Protein AF-A0A1A9WWD7-F1 (afdb_monomer_lite)

InterPro domains:
  IPR000608 Ubiquitin-conjugating (UBC), catalytic core domain [PF00179] (10-144)
  IPR000608 Ubiquitin-conjugating (UBC), catalytic core domain [PF00179] (198-310)
  IPR000608 Ubiquitin-conjugating (UBC), catalytic core domain [PS50127] (1-150)
  IPR000608 Ubiquitin-conjugating (UBC), catalytic core domain [PS50127] (160-318)
  IPR016135 Ubiquitin-conjugating enzyme/RWD-like [G3DSA:3.10.110.10] (6-160)
  IPR016135 Ubiquitin-conjugating enzyme/RWD-like [G3DSA:3.10.110.10] (174-328)
  IPR016135 Ubiquitin-conjugating enzyme/RWD-like [SSF54495] (8-151)
  IPR016135 Ubiquitin-conjugating enzyme/RWD-like [SSF54495] (178-319)
  IPR023313 Ubiquitin-conjugating enzyme, active site [PS00183] (75-91)
  IPR023313 Ubiquitin-conjugating enzyme, active site [PS00183] (243-259)

Organism: NCBI:txid37001

pLDDT: mean 83.53, std 17.53, range [27.16, 98.38]

Radius of gyration: 25.72 Å; chains: 1; bounding box: 66×59×97 Å

Foldseek 3Di:
DDDDPPQVVVLVVLLVVVVVDPWDKAAPDDSQWIWTWAAADPPALSHLFIWTKIWGADPPPPQQPIWIATPWAAQAFQAARVTRTGHRVLRVLAGDNPDRPVCVRVPRVNLCRRDPDLPPTNDVVLSVCVVPPVQVSSVVRNVSRQQTGHPCNVVPVVDDDDDDDDDDDDDDDPPVCVLVVLLVVVVVDPWDWAADPDSQKIWTWAAADPPALSHQFIWTKIWGHDPRPPQQFIWIATPWAAQAFQAARPTRTGNRVLRVSNGDSSGRPCCVRVPSVNVCRRDPDLPDGNDVVLSCCVVPPVVVSSVVRNVSRVCIGHPVNVVVVVVVVVVVVVVVVPPPDDDPDDDDDDD

Sequence (351 aa):
MTSPTTNKRRIDKDIMKLLKSKHEVIITGGLNEFQVKFFGPLETPYQKGVWKVNVYLPDDYPFKSPSIQFVNKIYHPNIGESSGTVCVDVINQAWTALYDLSNIFECFLPQLLTYPNPTDPLNREAARLFINEPEEYNRKVVQYVQRYAIEVTLNERENSDSESSMSDYSEQDADKHRKDSDIIKLIESKHEVIILGGLNEFQVKFFGPGETPYQKGVWKVRVYLPDNYPFKSPSIGFVNKIYHPNIDESSGTVCLDVINQAWTPLYNLSNIFECFLPQLLTYPNPTDPLNREAATLYMHAREAYDRKVVLYVQRYATEEALRAAQVERESSDSESSMSDYSVEDARDMEV

Secondary structure (DSSP, 8-state):
-PPPPHHHHHHHHHHHHHHTSSS-EEESSSTTEEEEEEEPPTTSTTTT-EEEEEEE--TTTTTSPPEEEESS----TTB-TTT-BBPHHHHHHH--TT--TTHIIIIIHHHHHHS---SS-SSHHHHHHHHH-HHHHHHHHHHHHHHHSSHHHHHGGGS--------------HHHHHHHHHHHHHHTSSS-EEEEEETTEEEEEEEPPTTSTTTT-EEEEEEE--TTTTTSPPEEEESS----TTB-TTT-BBPHHHHHHH--TT--TTHIIIIIHHHHHHS---SS-SSHHHHHHHHH-HHHHHHHHHHHHHHHSSHHHHHHHHHHHHHHHHHHTTSS-----------

Structure (mmCIF, N/CA/C/O backbone):
data_AF-A0A1A9WWD7-F1
#
_entry.id   AF-A0A1A9WWD7-F1
#
loop_
_atom_site.group_PDB
_atom_site.id
_atom_site.type_symbol
_atom_site.label_atom_id
_atom_site.label_alt_id
_atom_site.label_comp_id
_atom_site.label_asym_id
_atom_site.label_entity_id
_atom_site.label_seq_id
_atom_site.pdbx_PDB_ins_code
_atom_site.Cartn_x
_atom_site.Cartn_y
_atom_site.Cartn_z
_atom_site.occupancy
_atom_site.B_iso_or_equiv
_atom_site.auth_seq_id
_atom_site.auth_comp_id
_atom_site.auth_asym_id
_atom_site.auth_atom_id
_atom_site.pdbx_PDB_model_num
ATOM 1 N N . MET A 1 1 ? 36.821 10.441 15.778 1.00 33.16 1 MET A N 1
ATOM 2 C CA . MET A 1 1 ? 35.674 11.268 15.347 1.00 33.16 1 MET A CA 1
ATOM 3 C C . MET A 1 1 ? 34.772 10.382 14.506 1.00 33.16 1 MET A C 1
ATOM 5 O O . MET A 1 1 ? 35.112 10.069 13.374 1.00 33.16 1 MET A O 1
ATOM 9 N N . THR A 1 2 ? 33.726 9.836 15.117 1.00 33.88 2 THR A N 1
ATOM 10 C CA . THR A 1 2 ? 32.797 8.884 14.495 1.00 33.88 2 THR A CA 1
ATOM 11 C C . THR A 1 2 ? 31.851 9.632 13.558 1.00 33.88 2 THR A C 1
ATOM 13 O O . THR A 1 2 ? 31.206 10.598 13.957 1.00 33.88 2 THR A O 1
ATOM 16 N N . SER A 1 3 ? 31.803 9.215 12.291 1.00 36.69 3 SER A N 1
ATOM 17 C CA . SER A 1 3 ? 30.835 9.736 11.319 1.00 36.69 3 SER A CA 1
ATOM 18 C C . SER A 1 3 ? 29.409 9.483 11.826 1.00 36.69 3 SER A C 1
ATOM 20 O O . SER A 1 3 ? 29.175 8.412 12.390 1.00 36.69 3 SER A O 1
ATOM 22 N N . PRO A 1 4 ? 28.453 10.415 11.646 1.00 46.09 4 PRO A N 1
ATOM 23 C CA . PRO A 1 4 ? 27.067 10.169 12.024 1.00 46.09 4 PRO A CA 1
ATOM 24 C C . PRO A 1 4 ? 26.574 8.955 11.235 1.00 46.09 4 PRO A C 1
ATOM 26 O O . PRO A 1 4 ? 26.637 8.944 10.004 1.00 46.09 4 PRO A O 1
ATOM 29 N N . THR A 1 5 ? 26.174 7.913 11.962 1.00 58.75 5 THR A N 1
ATOM 30 C CA . THR A 1 5 ? 25.734 6.628 11.417 1.00 58.75 5 THR A CA 1
ATOM 31 C C . THR A 1 5 ? 24.656 6.862 10.360 1.00 58.75 5 THR A C 1
ATOM 33 O O . THR A 1 5 ? 23.778 7.710 10.515 1.00 58.75 5 THR A O 1
ATOM 36 N N . THR A 1 6 ? 24.734 6.135 9.248 1.00 60.88 6 THR A N 1
ATOM 37 C CA . THR A 1 6 ? 23.808 6.196 8.101 1.00 60.88 6 THR A CA 1
ATOM 38 C C . THR A 1 6 ? 22.327 6.204 8.501 1.00 60.88 6 THR A C 1
ATOM 40 O O . THR A 1 6 ? 21.525 6.867 7.845 1.00 60.88 6 THR A O 1
ATOM 43 N N . ASN A 1 7 ? 21.986 5.557 9.618 1.00 67.88 7 ASN A N 1
ATOM 44 C CA . ASN A 1 7 ? 20.646 5.509 10.208 1.00 67.88 7 ASN A CA 1
ATOM 45 C C . ASN A 1 7 ? 20.122 6.901 10.592 1.00 67.88 7 ASN A C 1
ATOM 47 O O . ASN A 1 7 ? 18.976 7.234 10.297 1.00 67.88 7 ASN A O 1
ATOM 51 N N . LYS A 1 8 ? 20.977 7.769 11.153 1.00 75.56 8 LYS A N 1
ATOM 52 C CA . LYS A 1 8 ? 20.585 9.129 11.549 1.00 75.56 8 LYS A CA 1
ATOM 53 C C . LYS A 1 8 ? 20.163 9.971 10.343 1.00 75.56 8 LYS A C 1
ATOM 55 O O . LYS A 1 8 ? 19.162 10.671 10.399 1.00 75.56 8 LYS A O 1
ATOM 60 N N . ARG A 1 9 ? 20.854 9.815 9.205 1.00 82.69 9 ARG A N 1
ATOM 61 C CA . ARG A 1 9 ? 20.481 10.491 7.947 1.00 82.69 9 ARG A CA 1
ATOM 62 C C . ARG A 1 9 ? 19.123 10.030 7.408 1.00 82.69 9 ARG A C 1
ATOM 64 O O . ARG A 1 9 ? 18.425 10.826 6.785 1.00 82.69 9 ARG A O 1
ATOM 71 N N . ARG A 1 10 ? 18.761 8.756 7.608 1.00 87.56 10 ARG A N 1
ATOM 72 C CA . ARG A 1 10 ? 17.460 8.212 7.186 1.00 87.56 10 ARG A CA 1
ATOM 73 C C . ARG A 1 10 ? 16.327 8.764 8.049 1.00 87.56 10 ARG A C 1
ATOM 75 O O . ARG A 1 10 ? 15.353 9.241 7.477 1.00 87.56 10 ARG A O 1
ATOM 82 N N . ILE A 1 11 ? 16.504 8.785 9.373 1.00 89.06 11 ILE A N 1
ATOM 83 C CA . ILE A 1 11 ? 15.563 9.415 10.316 1.00 89.06 11 ILE A CA 1
ATOM 84 C C . ILE A 1 11 ? 15.322 10.878 9.933 1.00 89.06 11 ILE A C 1
ATOM 86 O O . ILE A 1 11 ? 14.181 11.268 9.704 1.00 89.06 11 ILE A O 1
ATOM 90 N N . ASP A 1 12 ? 16.391 11.664 9.773 1.00 87.25 12 ASP A N 1
ATOM 91 C CA . ASP A 1 12 ? 16.278 13.087 9.441 1.00 87.25 12 ASP A CA 1
ATOM 92 C C . ASP A 1 12 ? 15.493 13.299 8.135 1.00 87.25 12 ASP A C 1
ATOM 94 O O . ASP A 1 12 ? 14.611 14.153 8.064 1.00 87.25 12 ASP A O 1
ATOM 98 N N . LYS A 1 13 ? 15.770 12.497 7.096 1.00 88.56 13 LYS A N 1
ATOM 99 C CA . LYS A 1 13 ? 15.071 12.589 5.805 1.00 88.56 13 LYS A CA 1
ATOM 100 C C . LYS A 1 13 ? 13.579 12.277 5.935 1.00 88.56 13 LYS A C 1
ATOM 102 O O . LYS A 1 13 ? 12.767 13.016 5.376 1.00 88.56 13 LYS A O 1
ATOM 107 N N . ASP A 1 14 ? 13.229 11.201 6.632 1.00 91.69 14 ASP A N 1
ATOM 108 C CA . ASP A 1 14 ? 11.840 10.745 6.743 1.00 91.69 14 ASP A CA 1
ATOM 109 C C . ASP A 1 14 ? 11.004 11.699 7.591 1.00 91.69 14 ASP A C 1
ATOM 111 O O . ASP A 1 14 ? 9.904 12.076 7.192 1.00 91.69 14 ASP A O 1
ATOM 115 N N . ILE A 1 15 ? 11.564 12.190 8.696 1.00 90.88 15 ILE A N 1
ATOM 116 C CA . ILE A 1 15 ? 10.902 13.177 9.551 1.00 90.88 15 ILE A CA 1
ATOM 117 C C . ILE A 1 15 ? 10.736 14.503 8.824 1.00 90.88 15 ILE A C 1
ATOM 119 O O . ILE A 1 15 ? 9.660 15.088 8.861 1.00 90.88 15 ILE A O 1
ATOM 123 N N . MET A 1 16 ? 11.752 14.971 8.098 1.00 89.50 16 MET A N 1
ATOM 124 C CA . MET A 1 16 ? 11.631 16.208 7.320 1.00 89.50 16 MET A CA 1
ATOM 125 C C . MET A 1 16 ? 10.614 16.081 6.184 1.00 89.50 16 MET A C 1
ATOM 127 O O . MET A 1 16 ? 9.968 17.070 5.837 1.00 89.50 16 MET A O 1
ATOM 131 N N . LYS A 1 17 ? 10.449 14.888 5.600 1.00 89.12 17 LYS A N 1
ATOM 132 C CA . LYS A 1 17 ? 9.377 14.620 4.634 1.00 89.12 17 LYS A CA 1
ATOM 133 C C . LYS A 1 17 ? 8.008 14.665 5.315 1.00 89.12 17 LYS A C 1
ATOM 135 O O . LYS A 1 17 ? 7.104 15.311 4.792 1.00 89.12 17 LYS A O 1
ATOM 140 N N . LEU A 1 18 ? 7.881 14.045 6.486 1.00 90.44 18 LEU A N 1
ATOM 141 C CA . LEU A 1 18 ? 6.644 14.030 7.260 1.00 90.44 18 LEU A CA 1
ATOM 142 C C . LEU A 1 18 ? 6.245 15.441 7.733 1.00 90.44 18 LEU A C 1
ATOM 144 O O . LEU A 1 18 ? 5.096 15.831 7.562 1.00 90.44 18 LEU A O 1
ATOM 148 N N . LEU A 1 19 ? 7.192 16.252 8.214 1.00 88.75 19 LEU A N 1
ATOM 149 C CA . LEU A 1 19 ? 6.970 17.655 8.605 1.00 88.75 19 LEU A CA 1
ATOM 150 C C . LEU A 1 19 ? 6.530 18.552 7.436 1.00 88.75 19 LEU A C 1
ATOM 152 O O . LEU A 1 19 ? 5.891 19.575 7.651 1.00 88.75 19 LEU A O 1
ATOM 156 N N . LYS A 1 20 ? 6.895 18.194 6.198 1.00 87.62 20 LYS A N 1
ATOM 157 C CA . LYS A 1 20 ? 6.473 18.897 4.973 1.00 87.62 20 LYS A CA 1
ATOM 158 C C . LYS A 1 20 ? 5.151 18.379 4.402 1.00 87.62 20 LYS A C 1
ATOM 160 O O . LYS A 1 20 ? 4.681 18.912 3.399 1.00 87.62 20 LYS A O 1
ATOM 165 N N . SER A 1 21 ? 4.599 17.315 4.975 1.00 88.38 21 SER A N 1
ATOM 166 C CA . SER A 1 21 ? 3.337 16.725 4.536 1.00 88.38 21 SER A CA 1
ATOM 167 C C . SER A 1 21 ? 2.134 17.486 5.111 1.00 88.38 21 SER A C 1
ATOM 169 O O . SER A 1 21 ? 2.279 18.494 5.796 1.00 88.38 21 SER A O 1
ATOM 171 N N . LYS A 1 22 ? 0.926 16.984 4.838 1.00 86.75 22 LYS A N 1
ATOM 172 C CA . LYS A 1 22 ? -0.331 17.505 5.399 1.00 86.75 22 LYS A CA 1
ATOM 173 C C . LYS A 1 22 ? -0.556 17.146 6.876 1.00 86.75 22 LYS A C 1
ATOM 175 O O . LYS A 1 22 ? -1.530 17.612 7.457 1.00 86.75 22 LYS A O 1
ATOM 180 N N . HIS A 1 23 ? 0.272 16.274 7.453 1.00 90.19 23 HIS A N 1
ATOM 181 C CA . HIS A 1 23 ? 0.071 15.754 8.807 1.00 90.19 23 HIS A CA 1
ATOM 182 C C . HIS A 1 23 ? 0.523 16.766 9.865 1.00 90.19 23 HIS A C 1
ATOM 184 O O . HIS A 1 23 ? 1.605 17.342 9.764 1.00 90.19 23 HIS A O 1
ATOM 190 N N . GLU A 1 24 ? -0.283 16.955 10.911 1.00 90.69 24 GLU A N 1
ATOM 191 C CA . GLU A 1 24 ? 0.073 17.806 12.051 1.00 90.69 24 GLU A CA 1
ATOM 192 C C . GLU A 1 24 ? 1.029 17.044 12.981 1.00 90.69 24 GLU A C 1
ATOM 194 O O . GLU A 1 24 ? 0.602 16.157 13.726 1.00 90.69 24 GLU A O 1
ATOM 199 N N . VAL A 1 25 ? 2.323 17.376 12.924 1.00 93.25 25 VAL A N 1
ATOM 200 C CA . VAL A 1 25 ? 3.386 16.686 13.672 1.00 93.25 25 VAL A CA 1
ATOM 201 C C . VAL A 1 25 ? 3.980 17.575 14.761 1.00 93.25 25 VAL A C 1
ATOM 203 O O . VAL A 1 25 ? 4.401 18.701 14.504 1.00 93.25 25 VAL A O 1
ATOM 206 N N . ILE A 1 26 ? 4.074 17.034 15.974 1.00 92.38 26 ILE A N 1
ATOM 207 C CA . ILE A 1 26 ? 4.670 17.670 17.150 1.00 92.38 26 ILE A CA 1
ATOM 208 C C . ILE A 1 26 ? 5.863 16.825 17.593 1.00 92.38 26 ILE A C 1
ATOM 210 O O . ILE A 1 26 ? 5.701 15.680 18.003 1.00 92.38 26 ILE A O 1
ATOM 214 N N . ILE A 1 27 ? 7.070 17.384 17.537 1.00 91.50 27 ILE A N 1
ATOM 215 C CA . ILE A 1 27 ? 8.262 16.725 18.086 1.00 91.50 27 ILE A CA 1
ATOM 216 C C . ILE A 1 27 ? 8.208 16.832 19.616 1.00 91.50 27 ILE A C 1
ATOM 218 O O . ILE A 1 27 ? 8.143 17.941 20.145 1.00 91.50 27 ILE A O 1
ATOM 222 N N . THR A 1 28 ? 8.204 15.702 20.327 1.00 84.88 28 THR A N 1
ATOM 223 C CA . THR A 1 28 ? 8.017 15.667 21.794 1.00 84.88 28 THR A CA 1
ATOM 224 C C . THR A 1 28 ? 9.328 15.546 22.565 1.00 84.88 28 THR A C 1
ATOM 226 O O . THR A 1 28 ? 9.407 15.996 23.706 1.00 84.88 28 THR A O 1
ATOM 229 N N . GLY A 1 29 ? 10.367 14.996 21.937 1.00 79.06 29 GLY A N 1
ATOM 230 C CA . GLY A 1 29 ? 11.713 14.914 22.502 1.00 79.06 29 GLY A CA 1
ATOM 231 C C . GLY A 1 29 ? 12.772 15.192 21.441 1.00 79.06 29 GLY A C 1
ATOM 232 O O . GLY A 1 29 ? 13.280 16.307 21.327 1.00 79.06 29 GLY A O 1
ATOM 233 N N . GLY A 1 30 ? 13.094 14.169 20.647 1.00 83.06 30 GLY A N 1
ATOM 234 C CA . GLY A 1 30 ? 14.029 14.243 19.520 1.00 83.06 30 GLY A CA 1
ATOM 235 C C . GLY A 1 30 ? 13.371 13.873 18.192 1.00 83.06 30 GLY A C 1
ATOM 236 O O . GLY A 1 30 ? 12.206 13.507 18.148 1.00 83.06 30 GLY A O 1
ATOM 237 N N . LEU A 1 31 ? 14.124 13.904 17.088 1.00 86.44 31 LEU A N 1
ATOM 238 C CA . LEU A 1 31 ? 13.598 13.503 15.769 1.00 86.44 31 LEU A CA 1
ATOM 239 C C . LEU A 1 31 ? 13.129 12.036 15.723 1.00 86.44 31 LEU A C 1
ATOM 241 O O . LEU A 1 31 ? 12.391 11.654 14.826 1.00 86.44 31 LEU A O 1
ATOM 245 N N . ASN A 1 32 ? 13.536 11.213 16.687 1.00 90.50 32 ASN A N 1
ATOM 246 C CA . ASN A 1 32 ? 13.084 9.837 16.841 1.00 90.50 32 ASN A CA 1
ATOM 247 C C . ASN A 1 32 ? 11.821 9.685 17.705 1.00 90.50 32 ASN A C 1
ATOM 249 O O . ASN A 1 32 ? 11.346 8.566 17.841 1.00 90.50 32 ASN A O 1
ATOM 253 N N . GLU A 1 33 ? 11.280 10.756 18.288 1.00 93.94 33 GLU A N 1
ATOM 254 C CA . GLU A 1 33 ? 10.072 10.707 19.113 1.00 93.94 33 GLU A CA 1
ATOM 255 C C . GLU A 1 33 ? 9.161 11.895 18.803 1.00 93.94 33 GLU A C 1
ATOM 257 O O . GLU A 1 33 ? 9.484 13.062 19.056 1.00 93.94 33 GLU A O 1
ATOM 262 N N . PHE A 1 34 ? 8.008 11.590 18.224 1.00 95.12 34 PHE A N 1
ATOM 263 C CA . PHE A 1 34 ? 7.072 12.601 17.764 1.00 95.12 34 PHE A CA 1
ATOM 264 C C . PHE A 1 34 ? 5.634 12.116 17.891 1.00 95.12 34 PHE A C 1
ATOM 266 O O . PHE A 1 34 ? 5.347 10.923 17.962 1.00 95.12 34 PHE A O 1
ATOM 273 N N . GLN A 1 35 ? 4.719 13.073 17.912 1.00 96.19 35 GLN A N 1
ATOM 274 C CA . GLN A 1 35 ? 3.288 12.857 17.976 1.00 96.19 35 GLN A CA 1
ATOM 275 C C . GLN A 1 35 ? 2.635 13.388 16.706 1.00 96.19 35 GLN A C 1
ATOM 277 O O . GLN A 1 35 ? 2.996 14.459 16.225 1.00 96.19 35 GLN A O 1
ATOM 282 N N . VAL A 1 36 ? 1.658 12.659 16.178 1.00 96.12 36 VAL A N 1
ATOM 283 C CA . VAL A 1 36 ? 0.894 13.055 14.993 1.00 96.12 36 VAL A CA 1
ATOM 284 C C . VAL A 1 36 ? -0.592 13.060 15.317 1.00 96.12 36 VAL A C 1
ATOM 286 O O . VAL A 1 36 ? -1.094 12.125 15.949 1.00 96.12 36 VAL A O 1
ATOM 289 N N . LYS A 1 37 ? -1.302 14.111 14.895 1.00 95.00 37 LYS A N 1
ATOM 290 C CA . LYS A 1 37 ? -2.769 14.135 14.935 1.00 95.00 37 LYS A CA 1
ATOM 291 C C . LYS A 1 37 ? -3.303 13.242 13.816 1.00 95.00 37 LYS A C 1
ATOM 293 O O . LYS A 1 37 ? -3.032 13.476 12.642 1.00 95.00 37 LYS A O 1
ATOM 298 N N . PHE A 1 38 ? -4.054 12.217 14.188 1.00 96.19 38 PHE A N 1
ATOM 299 C CA . PHE A 1 38 ? -4.595 11.217 13.281 1.00 96.19 38 PHE A CA 1
ATOM 300 C C . PHE A 1 38 ? -6.122 11.251 13.305 1.00 96.19 38 PHE A C 1
ATOM 302 O O . PHE A 1 38 ? -6.732 11.191 14.372 1.00 96.19 38 PHE A O 1
ATOM 309 N N . PHE A 1 39 ? -6.733 11.332 12.127 1.00 94.44 39 PHE A N 1
ATOM 310 C CA . PHE A 1 39 ? -8.182 11.309 11.964 1.00 94.44 39 PHE A CA 1
ATOM 311 C C . PHE A 1 39 ? -8.635 9.896 11.613 1.00 94.44 39 PHE A C 1
ATOM 313 O O . PHE A 1 39 ? -8.039 9.244 10.755 1.00 94.44 39 PHE A O 1
ATOM 320 N N . GLY A 1 40 ? -9.700 9.434 12.264 1.00 92.56 40 GLY A N 1
ATOM 321 C CA . GLY A 1 40 ? -10.291 8.137 11.974 1.00 92.56 40 GLY A CA 1
ATOM 322 C C . GLY A 1 40 ? -10.763 8.045 10.521 1.00 92.56 40 GLY A C 1
ATOM 323 O O . GLY A 1 40 ? -11.307 9.025 9.999 1.00 92.56 40 GLY A O 1
ATOM 324 N N . PRO A 1 41 ? -10.570 6.888 9.864 1.00 87.38 41 PRO A N 1
ATOM 325 C CA . PRO A 1 41 ? -10.980 6.700 8.479 1.00 87.38 41 PRO A CA 1
ATOM 326 C C . PRO A 1 41 ? -12.491 6.896 8.304 1.00 87.38 41 PRO A C 1
ATOM 328 O O . PRO A 1 41 ? -13.290 6.523 9.169 1.00 87.38 41 PRO A O 1
ATOM 331 N N . LEU A 1 42 ? -12.874 7.495 7.173 1.00 82.19 42 LEU A N 1
ATOM 332 C CA . LEU A 1 42 ? -14.275 7.616 6.764 1.00 82.19 42 LEU A CA 1
ATOM 333 C C . LEU A 1 42 ? -14.893 6.228 6.564 1.00 82.19 42 LEU A C 1
ATOM 335 O O . LEU A 1 42 ? -14.172 5.283 6.258 1.00 82.19 42 LEU A O 1
ATOM 339 N N . GLU A 1 43 ? -16.216 6.126 6.716 1.00 84.00 43 GLU A N 1
ATOM 340 C CA . GLU A 1 43 ? -16.967 4.871 6.532 1.00 84.00 43 GLU A CA 1
ATOM 341 C C . GLU A 1 43 ? -16.551 3.757 7.502 1.00 84.00 43 GLU A C 1
ATOM 343 O O . GLU A 1 43 ? -16.684 2.571 7.217 1.00 84.00 43 GLU A O 1
ATOM 348 N N . THR A 1 44 ? -16.046 4.138 8.675 1.00 90.00 44 THR A N 1
ATOM 349 C CA . THR A 1 44 ? -15.747 3.205 9.763 1.00 90.00 44 THR A CA 1
ATOM 350 C C . THR A 1 44 ? -16.370 3.701 11.066 1.00 90.00 44 THR A C 1
ATOM 352 O O . THR A 1 44 ? -16.618 4.903 11.209 1.00 90.00 44 THR A O 1
ATOM 355 N N . PRO A 1 45 ? -16.538 2.835 12.079 1.00 92.25 45 PRO A N 1
ATOM 356 C CA . PRO A 1 45 ? -16.940 3.267 13.420 1.00 92.25 45 PRO A CA 1
ATOM 357 C C . PRO A 1 45 ? -15.962 4.270 14.063 1.00 92.25 45 PRO A C 1
ATOM 359 O O . PRO A 1 45 ? -16.310 4.955 15.020 1.00 92.25 45 PRO A O 1
ATOM 362 N N . TYR A 1 46 ? -14.734 4.379 13.543 1.00 96.12 46 TYR A N 1
ATOM 363 C CA . TYR A 1 46 ? -13.725 5.339 13.996 1.00 96.12 46 TYR A CA 1
ATOM 364 C C . TYR A 1 46 ? -13.899 6.737 13.393 1.00 96.12 46 TYR A C 1
ATOM 366 O O . TYR A 1 46 ? -13.221 7.673 13.826 1.00 96.12 46 TYR A O 1
ATOM 374 N N . GLN A 1 47 ? -14.772 6.893 12.393 1.00 91.06 47 GLN A N 1
ATOM 375 C CA . GLN A 1 47 ? -15.005 8.160 11.708 1.00 91.06 47 GLN A CA 1
ATOM 376 C C . GLN A 1 47 ? -15.325 9.281 12.708 1.00 91.06 47 GLN A C 1
ATOM 378 O O . GLN A 1 47 ? -15.998 9.073 13.716 1.00 91.06 47 GLN A O 1
ATOM 383 N N . LYS A 1 48 ? -14.855 10.500 12.406 1.00 89.81 48 LYS A N 1
ATOM 384 C CA . LYS A 1 48 ? -14.915 11.699 13.272 1.00 89.81 48 LYS A CA 1
ATOM 385 C C . LYS A 1 48 ? -14.027 11.633 14.518 1.00 89.81 48 LYS A C 1
ATOM 387 O O . LYS A 1 48 ? -13.861 12.657 15.176 1.00 89.81 48 LYS A O 1
ATOM 392 N N . GLY A 1 49 ? -13.445 10.477 14.830 1.00 95.12 49 GLY A N 1
ATOM 393 C CA . GLY A 1 49 ? -12.438 10.361 15.870 1.00 95.12 49 GLY A CA 1
ATOM 394 C C . GLY A 1 49 ? -11.137 11.058 15.483 1.00 95.12 49 GLY A C 1
ATOM 395 O O . GLY A 1 49 ? -10.730 11.083 14.321 1.00 95.12 49 GLY A O 1
ATOM 396 N N . VAL A 1 50 ? -10.486 11.622 16.486 1.00 96.19 50 VAL A N 1
ATOM 397 C CA . VAL A 1 50 ? -9.223 12.339 16.433 1.00 96.19 50 VAL A CA 1
ATOM 398 C C . VAL A 1 50 ? -8.346 11.765 17.535 1.00 96.19 50 VAL A C 1
ATOM 400 O O . VAL A 1 50 ? -8.697 11.774 18.719 1.00 96.19 50 VAL A O 1
ATOM 403 N N . TRP A 1 51 ? -7.184 11.260 17.147 1.00 97.31 51 TRP A N 1
ATOM 404 C CA . TRP A 1 51 ? -6.213 10.699 18.069 1.00 97.31 51 TRP A CA 1
ATOM 405 C C . TRP A 1 51 ? -4.885 11.421 17.999 1.00 97.31 51 TRP A C 1
ATOM 407 O O . TRP A 1 51 ? -4.428 11.845 16.941 1.00 97.31 51 TRP A O 1
ATOM 417 N N . LYS A 1 52 ? -4.242 11.515 19.156 1.00 96.50 52 LYS A N 1
ATOM 418 C CA . LYS A 1 52 ? -2.823 11.833 19.267 1.00 96.50 52 LYS A CA 1
ATOM 419 C C . LYS A 1 52 ? -2.068 10.512 19.208 1.00 96.50 52 LYS A C 1
ATOM 421 O O . LYS A 1 52 ? -2.267 9.661 20.072 1.00 96.50 52 LYS A O 1
ATOM 426 N N . VAL A 1 53 ? -1.240 10.325 18.188 1.00 97.62 53 VAL A N 1
ATOM 427 C CA . VAL A 1 53 ? -0.484 9.086 17.978 1.00 97.62 53 VAL A CA 1
ATOM 428 C C . VAL A 1 53 ? 0.991 9.367 18.200 1.00 97.62 53 VAL A C 1
ATOM 430 O O . VAL A 1 53 ? 1.601 10.105 17.432 1.00 97.62 53 VAL A O 1
ATOM 433 N N . ASN A 1 54 ? 1.559 8.782 19.248 1.00 97.31 54 ASN A N 1
ATOM 434 C CA . ASN A 1 54 ? 2.992 8.798 19.496 1.00 97.31 54 ASN A CA 1
ATOM 435 C C . ASN A 1 54 ? 3.681 7.768 18.601 1.00 97.31 54 ASN A C 1
ATOM 437 O O . ASN A 1 54 ? 3.236 6.621 18.497 1.00 97.31 54 ASN A O 1
ATOM 441 N N . VAL A 1 55 ? 4.793 8.176 18.002 1.00 96.88 55 VAL A N 1
ATOM 442 C CA . VAL A 1 55 ? 5.672 7.324 17.211 1.00 96.88 55 VAL A CA 1
ATOM 443 C C . VAL A 1 55 ? 7.091 7.440 17.745 1.00 96.88 55 VAL A C 1
ATOM 445 O O . VAL A 1 55 ? 7.617 8.540 17.918 1.00 96.88 55 VAL A O 1
ATOM 448 N N . TYR A 1 56 ? 7.704 6.284 17.984 1.00 96.00 56 TYR A N 1
ATOM 449 C CA . TYR A 1 56 ? 9.093 6.166 18.406 1.00 96.00 56 TYR A CA 1
ATOM 450 C C . TYR A 1 56 ? 9.897 5.380 17.369 1.00 96.00 56 TYR A C 1
ATOM 452 O O . TYR A 1 56 ? 9.548 4.245 17.033 1.00 96.00 56 TYR A O 1
ATOM 460 N N . LEU A 1 57 ? 10.979 5.977 16.869 1.00 94.94 57 LEU A N 1
ATOM 461 C CA . LEU A 1 57 ? 11.923 5.343 15.954 1.00 94.94 57 LEU A CA 1
ATOM 462 C C . LEU A 1 57 ? 13.073 4.717 16.765 1.00 94.94 57 LEU A C 1
ATOM 464 O O . LEU A 1 57 ? 13.762 5.445 17.486 1.00 94.94 57 LEU A O 1
ATOM 468 N N . PRO A 1 58 ? 13.312 3.398 16.656 1.00 93.44 58 PRO A N 1
ATOM 469 C CA . PRO A 1 58 ? 14.412 2.746 17.362 1.00 93.44 58 PRO A CA 1
ATOM 470 C C . PRO A 1 58 ? 15.780 3.123 16.770 1.00 93.44 58 PRO A C 1
ATOM 472 O O . PRO A 1 58 ? 15.876 3.559 15.623 1.00 93.44 58 PRO A O 1
ATOM 475 N N . ASP A 1 59 ? 16.861 2.865 17.511 1.00 89.38 59 ASP A N 1
ATOM 476 C CA . ASP A 1 59 ? 18.244 3.129 17.065 1.00 89.38 59 ASP A CA 1
ATOM 477 C C . ASP A 1 59 ? 18.611 2.401 15.751 1.00 89.38 59 ASP A C 1
ATOM 479 O O . ASP A 1 59 ? 19.395 2.894 14.929 1.00 89.38 59 ASP A O 1
ATOM 483 N N . ASP A 1 60 ? 17.987 1.243 15.524 1.00 88.88 60 ASP A N 1
ATOM 484 C CA . ASP A 1 60 ? 18.196 0.386 14.353 1.00 88.88 60 ASP A CA 1
ATOM 485 C C . ASP A 1 60 ? 17.276 0.759 13.169 1.00 88.88 60 ASP A C 1
ATOM 487 O O . ASP A 1 60 ? 17.190 0.022 12.182 1.00 88.88 60 ASP A O 1
ATOM 491 N N . TYR A 1 61 ? 16.551 1.879 13.249 1.00 90.69 61 TYR A N 1
ATOM 492 C CA . TYR A 1 61 ? 15.686 2.360 12.172 1.00 90.69 61 TYR A CA 1
ATOM 493 C C . TYR A 1 61 ? 16.486 2.614 10.876 1.00 90.69 61 TYR A C 1
ATOM 495 O O . TYR A 1 61 ? 17.570 3.210 10.927 1.00 90.69 61 TYR A O 1
ATOM 503 N N . PRO A 1 62 ? 15.969 2.216 9.694 1.00 91.50 62 PRO A N 1
ATOM 504 C CA . PRO A 1 62 ? 14.625 1.680 9.424 1.00 91.50 62 PRO A CA 1
ATOM 505 C C . PRO A 1 62 ? 14.540 0.142 9.404 1.00 91.50 62 PRO A C 1
ATOM 507 O O . PRO A 1 62 ? 13.514 -0.407 9.009 1.00 91.50 62 PRO A O 1
ATOM 510 N N . PHE A 1 63 ? 15.604 -0.572 9.785 1.00 86.81 63 PHE A N 1
ATOM 511 C CA . PHE A 1 63 ? 15.622 -2.041 9.761 1.00 86.81 63 PHE A CA 1
ATOM 512 C C . PHE A 1 63 ? 14.728 -2.653 10.842 1.00 86.81 63 PHE A C 1
ATOM 514 O O . PHE A 1 63 ? 14.184 -3.736 10.641 1.00 86.81 63 PHE A O 1
ATOM 521 N N . LYS A 1 64 ? 14.544 -1.944 11.962 1.00 88.00 64 LYS A N 1
ATOM 522 C CA . LYS A 1 64 ? 13.449 -2.190 12.904 1.00 88.00 64 LYS A CA 1
ATOM 523 C C . LYS A 1 64 ? 12.314 -1.202 12.672 1.00 88.00 64 LYS A C 1
ATOM 525 O O . LYS A 1 64 ? 12.561 -0.023 12.404 1.00 88.00 64 LYS A O 1
ATOM 530 N N . SER A 1 65 ? 11.089 -1.699 12.805 1.00 92.00 65 SER A N 1
ATOM 531 C CA . SER A 1 65 ? 9.886 -0.889 12.688 1.00 92.00 65 SER A CA 1
ATOM 532 C C . SER A 1 65 ? 9.794 0.156 13.801 1.00 92.00 65 SER A C 1
ATOM 534 O O . SER A 1 65 ? 10.343 -0.039 14.891 1.00 92.00 65 SER A O 1
ATOM 536 N N . PRO A 1 66 ? 9.078 1.261 13.564 1.00 96.44 66 PRO A N 1
ATOM 537 C CA . PRO A 1 66 ? 8.709 2.172 14.630 1.00 96.44 66 PRO A CA 1
ATOM 538 C C . PRO A 1 66 ? 7.727 1.518 15.605 1.00 96.44 66 PRO A C 1
ATOM 540 O O . PRO A 1 66 ? 6.954 0.629 15.239 1.00 96.44 66 PRO A O 1
ATOM 543 N N . SER A 1 67 ? 7.722 2.014 16.838 1.00 96.88 67 SER A N 1
ATOM 544 C CA . SER A 1 67 ? 6.671 1.731 17.816 1.00 96.88 67 SER A CA 1
ATOM 545 C C . SER A 1 67 ? 5.585 2.793 17.701 1.00 96.88 67 SER A C 1
ATOM 547 O O . SER A 1 67 ? 5.895 3.984 17.649 1.00 96.88 67 SER A O 1
ATOM 549 N N . ILE A 1 68 ? 4.319 2.373 17.683 1.00 98.25 68 ILE A N 1
ATOM 550 C CA . ILE A 1 68 ? 3.164 3.261 17.508 1.00 98.25 68 ILE A CA 1
ATOM 551 C C . ILE A 1 68 ? 2.234 3.122 18.715 1.00 98.25 68 ILE A C 1
ATOM 553 O O . ILE A 1 68 ? 1.905 2.008 19.132 1.00 98.25 68 ILE A O 1
ATOM 557 N N . GLN A 1 69 ? 1.800 4.252 19.272 1.00 97.88 69 GLN A N 1
ATOM 558 C CA . GLN A 1 69 ? 0.949 4.295 20.456 1.00 97.88 69 GLN A CA 1
ATOM 559 C C . GLN A 1 69 ? -0.119 5.388 20.349 1.00 97.88 69 GLN A C 1
ATOM 561 O O . GLN A 1 69 ? 0.188 6.565 20.186 1.00 97.88 69 GLN A O 1
ATOM 566 N N . PHE A 1 70 ? -1.380 5.012 20.519 1.00 97.94 70 PHE A N 1
ATOM 567 C CA . PHE A 1 70 ? -2.494 5.939 20.683 1.00 97.94 70 PHE A CA 1
ATOM 568 C C . PHE A 1 70 ? -2.485 6.523 22.102 1.00 97.94 70 PHE A C 1
ATOM 570 O O . PHE A 1 70 ? -2.542 5.791 23.086 1.00 97.94 70 PHE A O 1
ATOM 577 N N . VAL A 1 71 ? -2.394 7.848 22.218 1.00 95.62 71 VAL A N 1
ATOM 578 C CA . VAL A 1 71 ? -2.311 8.550 23.510 1.00 95.62 71 VAL A CA 1
ATOM 579 C C . VAL A 1 71 ? -3.674 8.616 24.189 1.00 95.62 71 VAL A C 1
ATOM 581 O O . VAL A 1 71 ? -3.806 8.346 25.383 1.00 95.62 71 VAL A O 1
ATOM 584 N N . ASN A 1 72 ? -4.704 9.004 23.441 1.00 94.44 72 ASN A N 1
ATOM 585 C CA . ASN A 1 72 ? -6.085 8.896 23.885 1.00 94.44 72 ASN A CA 1
ATOM 586 C C . ASN A 1 72 ? -6.651 7.520 23.518 1.00 94.44 72 ASN A C 1
ATOM 588 O O . ASN A 1 72 ? -6.198 6.873 22.575 1.00 94.44 72 ASN A O 1
ATOM 592 N N . LYS A 1 73 ? -7.626 7.057 24.307 1.00 95.94 73 LYS A N 1
ATOM 593 C CA . LYS A 1 73 ? -8.117 5.679 24.224 1.00 95.94 73 LYS A CA 1
ATOM 594 C C . LYS A 1 73 ? -8.724 5.378 22.855 1.00 95.94 73 LYS A C 1
ATOM 596 O O . LYS A 1 73 ? -9.427 6.199 22.267 1.00 95.94 73 LYS A O 1
ATOM 601 N N . ILE A 1 74 ? -8.496 4.152 22.405 1.00 97.50 74 ILE A N 1
ATOM 602 C CA . ILE A 1 74 ? -9.094 3.562 21.213 1.00 97.50 74 ILE A CA 1
ATOM 603 C C . ILE A 1 74 ? -9.500 2.124 21.544 1.00 97.50 74 ILE A C 1
ATOM 605 O O . ILE A 1 74 ? -8.796 1.433 22.281 1.00 97.50 74 ILE A O 1
ATOM 609 N N . TYR A 1 75 ? -10.651 1.688 21.037 1.00 97.62 75 TYR A N 1
ATOM 610 C CA . TYR A 1 75 ? -11.112 0.310 21.179 1.00 97.62 75 TYR A CA 1
ATOM 611 C C . TYR A 1 75 ? -10.824 -0.442 19.882 1.00 97.62 75 TYR A C 1
ATOM 613 O O . TYR A 1 75 ? -11.404 -0.103 18.854 1.00 97.62 75 TYR A O 1
ATOM 621 N N . HIS A 1 76 ? -9.886 -1.394 19.894 1.00 97.31 76 HIS A N 1
ATOM 622 C CA . HIS A 1 76 ? -9.465 -2.111 18.686 1.00 97.31 76 HIS A CA 1
ATOM 623 C C . HIS A 1 76 ? -8.768 -3.450 19.026 1.00 97.31 76 HIS A C 1
ATOM 625 O O . HIS A 1 76 ? -7.956 -3.468 19.954 1.00 97.31 76 HIS A O 1
ATOM 631 N N . PRO A 1 77 ? -8.997 -4.552 18.280 1.00 94.69 77 PRO A N 1
ATOM 632 C CA . PRO A 1 77 ? -8.393 -5.873 18.518 1.00 94.69 77 PRO A CA 1
ATOM 633 C C . PRO A 1 77 ? -6.863 -5.885 18.637 1.00 94.69 77 PRO A C 1
ATOM 635 O O . PRO A 1 77 ? -6.308 -6.493 19.551 1.00 94.69 77 PRO A O 1
ATOM 638 N N . ASN A 1 78 ? -6.158 -5.184 17.749 1.00 96.06 78 ASN A N 1
ATOM 639 C CA . ASN A 1 78 ? -4.687 -5.158 17.715 1.00 96.06 78 ASN A CA 1
ATOM 640 C C . ASN A 1 78 ? -4.054 -3.981 18.467 1.00 96.06 78 ASN A C 1
ATOM 642 O O . ASN A 1 78 ? -2.875 -3.698 18.254 1.00 96.06 78 ASN A O 1
ATOM 646 N N . ILE A 1 79 ? -4.813 -3.274 19.308 1.00 97.31 79 ILE A N 1
ATOM 647 C CA . ILE A 1 79 ? -4.297 -2.149 20.095 1.00 97.31 79 ILE A CA 1
ATOM 648 C C . ILE A 1 79 ? -4.569 -2.420 21.571 1.00 97.31 79 ILE A C 1
ATOM 650 O O . ILE A 1 79 ? -5.688 -2.753 21.961 1.00 97.31 79 ILE A O 1
ATOM 654 N N . GLY A 1 80 ? -3.535 -2.294 22.402 1.00 94.50 80 GLY A N 1
ATOM 655 C CA . GLY A 1 80 ? -3.672 -2.457 23.846 1.00 94.50 80 GLY A CA 1
ATOM 656 C C . GLY A 1 80 ? -4.621 -1.404 24.416 1.00 94.50 80 GLY A C 1
ATOM 657 O O . GLY A 1 80 ? -4.385 -0.213 24.264 1.00 94.50 80 GLY A O 1
ATOM 658 N N . GLU A 1 81 ? -5.689 -1.818 25.094 1.00 91.38 81 GLU A N 1
ATOM 659 C CA . GLU A 1 81 ? -6.727 -0.883 25.558 1.00 91.38 81 GLU A CA 1
ATOM 660 C C . GLU A 1 81 ? -6.231 0.091 26.639 1.00 91.38 81 GLU A C 1
ATOM 662 O O . GLU A 1 81 ? -6.640 1.252 26.688 1.00 91.38 81 GLU A O 1
ATOM 667 N N . SER A 1 82 ? -5.342 -0.380 27.517 1.00 90.00 82 SER A N 1
ATOM 668 C CA . SER A 1 82 ? -4.751 0.426 28.588 1.00 90.00 82 SER A CA 1
ATOM 669 C C . SER A 1 82 ? -3.521 1.203 28.128 1.00 90.00 82 SER A C 1
ATOM 671 O O . SER A 1 82 ? -3.321 2.333 28.568 1.00 90.00 82 SER A O 1
ATOM 673 N N . SER A 1 83 ? -2.698 0.607 27.262 1.00 94.69 83 SER A N 1
ATOM 674 C CA . SER A 1 83 ? -1.438 1.202 26.818 1.00 94.69 83 SER A CA 1
ATOM 675 C C . SER A 1 83 ? -1.577 2.055 25.561 1.00 94.69 83 SER A C 1
ATOM 677 O O . SER A 1 83 ? -0.742 2.921 25.336 1.00 94.69 83 SER A O 1
ATOM 679 N N . GLY A 1 84 ? -2.579 1.802 24.719 1.00 96.12 84 GLY A N 1
ATOM 680 C CA . GLY A 1 84 ? -2.700 2.377 23.378 1.00 96.12 84 GLY A CA 1
ATOM 681 C C . GLY A 1 84 ? -1.675 1.841 22.373 1.00 96.12 84 GLY A C 1
ATOM 682 O O . GLY A 1 84 ? -1.627 2.315 21.241 1.00 96.12 84 GLY A O 1
ATOM 683 N N . THR A 1 85 ? -0.835 0.878 22.759 1.00 96.88 85 THR A N 1
ATOM 684 C CA . THR A 1 85 ? 0.235 0.341 21.906 1.00 96.88 85 THR A CA 1
ATOM 685 C C . THR A 1 85 ? -0.350 -0.503 20.783 1.00 96.88 85 THR A C 1
ATOM 687 O O . THR A 1 85 ? -1.131 -1.420 21.042 1.00 96.88 85 THR A O 1
ATOM 690 N N . VAL A 1 86 ? 0.055 -0.223 19.547 1.00 96.81 86 VAL A N 1
ATOM 691 C CA . VAL A 1 86 ? -0.271 -1.053 18.385 1.00 96.81 86 VAL A CA 1
ATOM 692 C C . VAL A 1 86 ? 0.603 -2.309 18.408 1.00 96.81 86 VAL A C 1
ATOM 694 O O . VAL A 1 86 ? 1.796 -2.235 18.701 1.00 96.81 86 VAL A O 1
ATOM 697 N N . CYS A 1 87 ? 0.014 -3.469 18.114 1.00 93.44 87 CYS A N 1
ATOM 698 C CA . CYS A 1 87 ? 0.726 -4.744 18.077 1.00 93.44 87 CYS A CA 1
ATOM 699 C C . CYS A 1 87 ? 1.943 -4.693 17.146 1.00 93.44 87 CYS A C 1
ATOM 701 O O . CYS A 1 87 ? 1.812 -4.420 15.954 1.00 93.44 87 CYS A O 1
ATOM 703 N N . VAL A 1 88 ? 3.119 -5.003 17.694 1.00 89.31 88 VAL A N 1
ATOM 704 C CA . VAL A 1 88 ? 4.391 -4.986 16.959 1.00 89.31 88 VAL A CA 1
ATOM 705 C C . VAL A 1 88 ? 4.380 -5.976 15.797 1.00 89.31 88 VAL A C 1
ATOM 707 O O . VAL A 1 88 ? 4.887 -5.645 14.731 1.00 89.31 88 VAL A O 1
ATOM 710 N N . ASP A 1 89 ? 3.751 -7.141 15.952 1.00 86.00 89 ASP A N 1
ATOM 711 C CA . ASP A 1 89 ? 3.678 -8.132 14.874 1.00 86.00 89 ASP A CA 1
ATOM 712 C C . ASP A 1 89 ? 2.858 -7.615 13.689 1.00 86.00 89 ASP A C 1
ATOM 714 O O . ASP A 1 89 ? 3.252 -7.796 12.540 1.00 86.00 89 ASP A O 1
ATOM 718 N N . VAL A 1 90 ? 1.771 -6.883 13.954 1.00 85.94 90 VAL A N 1
ATOM 719 C CA . VAL A 1 90 ? 0.956 -6.250 12.904 1.00 85.94 90 VAL A CA 1
ATOM 720 C C . VAL A 1 90 ? 1.718 -5.114 12.217 1.00 85.94 90 VAL A C 1
ATOM 722 O O . VAL A 1 90 ? 1.633 -4.971 11.000 1.00 85.94 90 VAL A O 1
ATOM 725 N N . ILE A 1 91 ? 2.514 -4.337 12.960 1.00 89.56 91 ILE A N 1
ATOM 726 C CA . ILE A 1 91 ? 3.402 -3.330 12.359 1.00 89.56 91 ILE A CA 1
ATOM 727 C C . ILE A 1 91 ? 4.445 -4.018 11.467 1.00 89.56 91 ILE A C 1
ATOM 729 O O . ILE A 1 91 ? 4.642 -3.606 10.328 1.00 89.56 91 ILE A O 1
ATOM 733 N N . ASN A 1 92 ? 5.083 -5.086 11.951 1.00 85.94 92 ASN A N 1
ATOM 734 C CA . ASN A 1 92 ? 6.127 -5.816 11.228 1.00 85.94 92 ASN A CA 1
ATOM 735 C C . ASN A 1 92 ? 5.614 -6.554 9.985 1.00 85.94 92 ASN A C 1
ATOM 737 O O . ASN A 1 92 ? 6.393 -6.786 9.067 1.00 85.94 92 ASN A O 1
ATOM 741 N N . GLN A 1 93 ? 4.323 -6.891 9.925 1.00 81.44 93 GLN A N 1
ATOM 742 C CA . GLN A 1 93 ? 3.697 -7.430 8.712 1.00 81.44 93 GLN A CA 1
ATOM 743 C C . GLN A 1 93 ? 3.637 -6.400 7.575 1.00 81.44 93 GLN A C 1
ATOM 745 O O . GLN A 1 93 ? 3.658 -6.786 6.411 1.00 81.44 93 GLN A O 1
ATOM 750 N N . ALA A 1 94 ? 3.568 -5.103 7.893 1.00 78.94 94 ALA A N 1
ATOM 751 C CA . ALA A 1 94 ? 3.524 -4.025 6.903 1.00 78.94 94 ALA A CA 1
ATOM 752 C C . ALA A 1 94 ? 4.882 -3.328 6.702 1.00 78.94 94 ALA A C 1
ATOM 754 O O . ALA A 1 94 ? 5.152 -2.767 5.639 1.00 78.94 94 ALA A O 1
ATOM 755 N N . TRP A 1 95 ? 5.731 -3.315 7.729 1.00 86.62 95 TRP A N 1
ATOM 756 C CA . TRP A 1 95 ? 6.951 -2.520 7.744 1.00 86.62 95 TRP A CA 1
ATOM 757 C C . TRP A 1 95 ? 8.090 -3.154 6.942 1.00 86.62 95 TRP A C 1
ATOM 759 O O . TRP A 1 95 ? 8.428 -4.323 7.100 1.00 86.62 95 TRP A O 1
ATOM 769 N N . THR A 1 96 ? 8.778 -2.328 6.156 1.00 84.12 96 THR A N 1
ATOM 770 C CA . THR A 1 96 ? 10.062 -2.669 5.532 1.00 84.12 96 THR A CA 1
ATOM 771 C C . THR A 1 96 ? 11.033 -1.500 5.682 1.00 84.12 96 THR A C 1
ATOM 773 O O . THR A 1 96 ? 10.620 -0.359 5.879 1.00 84.12 96 THR A O 1
ATOM 776 N N . ALA A 1 97 ? 12.337 -1.739 5.515 1.00 84.00 97 ALA A N 1
ATOM 777 C CA . ALA A 1 97 ? 13.346 -0.673 5.576 1.00 84.00 97 ALA A CA 1
ATOM 778 C C . ALA A 1 97 ? 13.162 0.432 4.507 1.00 84.00 97 ALA A C 1
ATOM 780 O O . ALA A 1 97 ? 13.737 1.518 4.626 1.00 84.00 97 ALA A O 1
ATOM 781 N N . LEU A 1 98 ? 12.370 0.153 3.465 1.00 78.38 98 LEU A N 1
ATOM 782 C CA . LEU A 1 98 ? 12.024 1.081 2.385 1.00 78.38 98 LEU A CA 1
ATOM 783 C C . LEU A 1 98 ? 10.671 1.770 2.596 1.00 78.38 98 LEU A C 1
ATOM 785 O O . LEU A 1 98 ? 10.344 2.692 1.849 1.00 78.38 98 LEU A O 1
ATOM 789 N N . TYR A 1 99 ? 9.899 1.340 3.595 1.00 79.56 99 TYR A N 1
ATOM 790 C CA . TYR A 1 99 ? 8.574 1.870 3.875 1.00 79.56 99 TYR A CA 1
ATOM 791 C C . TYR A 1 99 ? 8.649 3.372 4.180 1.00 79.56 99 TYR A C 1
ATOM 793 O O . TYR A 1 99 ? 9.568 3.853 4.851 1.00 79.56 99 TYR A O 1
ATOM 801 N N . ASP A 1 100 ? 7.700 4.131 3.634 1.00 84.50 100 ASP A N 1
ATOM 802 C CA . ASP A 1 100 ? 7.612 5.570 3.862 1.00 84.50 100 ASP A CA 1
ATOM 803 C C . ASP A 1 100 ? 6.944 5.841 5.209 1.00 84.50 100 ASP A C 1
ATOM 805 O O . ASP A 1 100 ? 5.860 5.330 5.488 1.00 84.50 100 ASP A O 1
ATOM 809 N N . LEU A 1 101 ? 7.566 6.677 6.037 1.00 90.25 101 LEU A N 1
ATOM 810 C CA . LEU A 1 101 ? 7.052 7.009 7.358 1.00 90.25 101 LEU A CA 1
ATOM 811 C C . LEU A 1 101 ? 5.657 7.656 7.289 1.00 90.25 101 LEU A C 1
ATOM 813 O O . LEU A 1 101 ? 4.812 7.369 8.136 1.00 90.25 101 LEU A O 1
ATOM 817 N N . SER A 1 102 ? 5.372 8.453 6.252 1.00 90.06 102 SER A N 1
ATOM 818 C CA . SER A 1 102 ? 4.036 9.037 6.043 1.00 90.06 102 SER A CA 1
ATOM 819 C C . SER A 1 102 ? 2.956 7.979 5.801 1.00 90.06 102 SER A C 1
ATOM 821 O O . SER A 1 102 ? 1.809 8.160 6.219 1.00 90.06 102 SER A O 1
ATOM 823 N N . ASN A 1 103 ? 3.315 6.829 5.219 1.00 87.38 103 ASN A N 1
ATOM 824 C CA . ASN A 1 103 ? 2.370 5.744 4.943 1.00 87.38 103 ASN A CA 1
ATOM 825 C C . ASN A 1 103 ? 1.894 5.034 6.216 1.00 87.38 103 ASN A C 1
ATOM 827 O O . ASN A 1 103 ? 0.958 4.236 6.145 1.00 87.38 103 ASN A O 1
ATOM 831 N N . ILE A 1 104 ? 2.481 5.322 7.384 1.00 92.75 104 ILE A N 1
ATOM 832 C CA . ILE A 1 104 ? 1.898 4.910 8.665 1.00 92.75 104 ILE A CA 1
ATOM 833 C C . ILE A 1 104 ? 0.503 5.524 8.825 1.00 92.75 104 ILE A C 1
ATOM 835 O O . ILE A 1 104 ? -0.446 4.825 9.171 1.00 92.75 104 ILE A O 1
ATOM 839 N N . PHE A 1 105 ? 0.372 6.817 8.531 1.00 93.44 105 PHE A N 1
ATOM 840 C CA . PHE A 1 105 ? -0.859 7.580 8.738 1.00 93.44 105 PHE A CA 1
ATOM 841 C C . PHE A 1 105 ? -1.767 7.578 7.510 1.00 93.44 105 PHE A C 1
ATOM 843 O O . PHE A 1 105 ? -2.980 7.695 7.648 1.00 93.44 105 PHE A O 1
ATOM 850 N N . GLU A 1 106 ? -1.196 7.443 6.312 1.00 85.31 106 GLU A N 1
ATOM 851 C CA . GLU A 1 106 ? -1.964 7.462 5.060 1.00 85.31 106 GLU A CA 1
ATOM 852 C C . GLU A 1 106 ? -2.501 6.086 4.668 1.00 85.31 106 GLU A C 1
ATOM 854 O O . GLU A 1 106 ? -3.542 6.004 4.025 1.00 85.31 106 GLU A O 1
ATOM 859 N N . CYS A 1 107 ? -1.814 5.008 5.058 1.00 83.38 107 CYS A N 1
ATOM 860 C CA . CYS A 1 107 ? -2.170 3.648 4.657 1.00 83.38 107 CYS A CA 1
ATOM 861 C C . CYS A 1 107 ? -2.360 2.733 5.869 1.00 83.38 107 CYS A C 1
ATOM 863 O O . CYS A 1 107 ? -3.458 2.241 6.100 1.00 83.38 107 CYS A O 1
ATOM 865 N N . PHE A 1 108 ? -1.312 2.521 6.664 1.00 90.06 108 PHE A N 1
ATOM 866 C CA . PHE A 1 108 ? -1.289 1.461 7.675 1.00 90.06 108 PHE A CA 1
ATOM 867 C C . PHE A 1 108 ? -2.366 1.624 8.758 1.00 90.06 108 PHE A C 1
ATOM 869 O O . PHE A 1 108 ? -3.174 0.719 8.937 1.00 90.06 108 PHE A O 1
ATOM 876 N N . LEU A 1 109 ? -2.414 2.762 9.462 1.00 93.94 109 LEU A N 1
ATOM 877 C CA . LEU A 1 109 ? -3.395 2.985 10.532 1.00 93.94 109 LEU A CA 1
ATOM 878 C C . LEU A 1 109 ? -4.843 3.022 10.017 1.00 93.94 109 LEU A C 1
ATOM 880 O O . LEU A 1 109 ? -5.672 2.333 10.610 1.00 93.94 109 LEU A O 1
ATOM 884 N N . PRO A 1 110 ? -5.182 3.740 8.924 1.00 88.50 110 PRO A N 1
ATOM 885 C CA . PRO A 1 110 ? -6.521 3.666 8.343 1.00 88.50 110 PRO A CA 1
ATOM 886 C C . PRO A 1 110 ? -6.954 2.235 8.009 1.00 88.50 110 PRO A C 1
ATOM 888 O O . PRO A 1 110 ? -8.076 1.846 8.330 1.00 88.50 110 PRO A O 1
ATOM 891 N N . GLN A 1 111 ? -6.066 1.434 7.408 1.00 79.12 111 GLN A N 1
ATOM 892 C CA . GLN A 1 111 ? -6.387 0.049 7.058 1.00 79.12 111 GLN A CA 1
ATOM 893 C C . GLN A 1 111 ? -6.533 -0.835 8.288 1.00 79.12 111 GLN A C 1
ATOM 895 O O . GLN A 1 111 ? -7.495 -1.591 8.366 1.00 79.12 111 GLN A O 1
ATOM 900 N N . LEU A 1 112 ? -5.641 -0.696 9.271 1.00 90.94 112 LEU A N 1
ATOM 901 C CA . LEU A 1 112 ? -5.738 -1.440 10.521 1.00 90.94 112 LEU A CA 1
ATOM 902 C C . LEU A 1 112 ? -7.090 -1.200 11.202 1.00 90.94 112 LEU A C 1
ATOM 904 O O . LEU A 1 112 ? -7.753 -2.156 11.577 1.00 90.94 112 LEU A O 1
ATOM 908 N N . LEU A 1 113 ? -7.518 0.063 11.300 1.00 91.69 113 LEU A N 1
ATOM 909 C CA . LEU A 1 113 ? -8.801 0.431 11.906 1.00 91.69 113 LEU A CA 1
ATOM 910 C C . LEU A 1 113 ? -10.008 -0.062 11.096 1.00 91.69 113 LEU A C 1
ATOM 912 O O . LEU A 1 113 ? -11.054 -0.336 11.674 1.00 91.69 113 LEU A O 1
ATOM 916 N N . THR A 1 114 ? -9.888 -0.161 9.773 1.00 84.00 114 THR A N 1
ATOM 917 C CA . THR A 1 114 ? -10.987 -0.642 8.922 1.00 84.00 114 THR A CA 1
ATOM 918 C C . THR A 1 114 ? -11.107 -2.165 8.983 1.00 84.00 114 THR A C 1
ATOM 920 O O . THR A 1 114 ? -12.213 -2.696 9.057 1.00 84.00 114 THR A O 1
ATOM 923 N N . TYR A 1 115 ? -9.972 -2.866 8.999 1.00 82.12 115 TYR A N 1
ATOM 924 C CA . TYR A 1 115 ? -9.898 -4.322 8.976 1.00 82.12 115 TYR A CA 1
ATOM 925 C C . TYR A 1 115 ? -8.956 -4.814 10.083 1.00 82.12 115 TYR A C 1
ATOM 927 O O . TYR A 1 115 ? -7.765 -5.031 9.848 1.00 82.12 115 TYR A O 1
ATOM 935 N N . PRO A 1 116 ? -9.463 -4.996 11.312 1.00 82.56 116 PRO A N 1
ATOM 936 C CA . PRO A 1 116 ? -8.670 -5.565 12.388 1.00 82.56 116 PRO A CA 1
ATOM 937 C C . PRO A 1 116 ? -8.173 -6.971 12.038 1.00 82.56 116 PRO A C 1
ATOM 939 O O . PRO A 1 116 ? -8.890 -7.757 11.422 1.00 82.56 116 PRO A O 1
ATOM 942 N N . ASN A 1 117 ? -6.974 -7.326 12.498 1.00 77.94 117 ASN A N 1
ATOM 943 C CA . ASN A 1 117 ? -6.495 -8.704 12.461 1.00 77.94 117 ASN A CA 1
ATOM 944 C C . ASN A 1 117 ? -7.006 -9.446 13.717 1.00 77.94 117 ASN A C 1
ATOM 946 O O . ASN A 1 117 ? -6.553 -9.146 14.825 1.00 77.94 117 ASN A O 1
ATOM 950 N N . PRO A 1 118 ? -7.940 -10.407 13.598 1.00 75.81 118 PRO A N 1
ATOM 951 C CA . PRO A 1 118 ? -8.488 -11.109 14.757 1.00 75.81 118 PRO A CA 1
ATOM 952 C C . PRO A 1 118 ? -7.537 -12.161 15.350 1.00 75.81 118 PRO A C 1
ATOM 954 O O . PRO A 1 118 ? -7.816 -12.685 16.429 1.00 75.81 118 PRO A O 1
ATOM 957 N N . THR A 1 119 ? -6.445 -12.506 14.664 1.00 74.56 119 THR A N 1
ATOM 958 C CA . THR A 1 119 ? -5.470 -13.504 15.117 1.00 74.56 119 THR A CA 1
ATOM 959 C C . THR A 1 119 ? -4.517 -12.886 16.144 1.00 74.56 119 THR A C 1
ATOM 961 O O . THR A 1 119 ? -3.960 -11.818 15.911 1.00 74.56 119 THR A O 1
ATOM 964 N N . ASP A 1 120 ? -4.357 -13.549 17.293 1.00 79.12 120 ASP A N 1
ATOM 965 C CA . ASP A 1 120 ? -3.530 -13.110 18.432 1.00 79.12 120 ASP A CA 1
ATOM 966 C C . ASP A 1 120 ? -3.721 -11.629 18.843 1.00 79.12 120 ASP A C 1
ATOM 968 O O . ASP A 1 120 ? -2.788 -10.821 18.834 1.00 79.12 120 ASP A O 1
ATOM 972 N N . PRO A 1 121 ? -4.949 -11.240 19.237 1.00 89.06 121 PRO A N 1
ATOM 973 C CA . PRO A 1 121 ? -5.287 -9.853 19.525 1.00 89.06 121 PRO A CA 1
ATOM 974 C C . PRO A 1 121 ? -4.702 -9.377 20.861 1.00 89.06 121 PRO A C 1
ATOM 976 O O . PRO A 1 121 ? -4.711 -10.094 21.867 1.00 89.06 121 PRO A O 1
ATOM 979 N N . LEU A 1 122 ? -4.290 -8.106 20.908 1.00 91.00 122 LEU A N 1
ATOM 980 C CA . LEU A 1 122 ? -3.926 -7.433 22.161 1.00 91.00 122 LEU A CA 1
ATOM 981 C C . LEU A 1 122 ? -5.160 -7.149 23.024 1.00 91.00 122 LEU A C 1
ATOM 983 O O . LEU A 1 122 ? -5.101 -7.254 24.249 1.00 91.00 122 LEU A O 1
ATOM 987 N N . ASN A 1 123 ? -6.286 -6.824 22.390 1.00 93.69 123 ASN A N 1
ATOM 988 C CA . ASN A 1 123 ? -7.582 -6.689 23.035 1.00 93.69 123 ASN A CA 1
ATOM 989 C C . ASN A 1 123 ? -8.475 -7.873 22.649 1.00 93.69 123 ASN A C 1
ATOM 991 O O . ASN A 1 123 ? -9.180 -7.856 21.638 1.00 93.69 123 ASN A O 1
ATOM 995 N N . ARG A 1 124 ? -8.440 -8.917 23.485 1.00 92.56 124 ARG A N 1
ATOM 996 C CA . ARG A 1 124 ? -9.198 -10.158 23.265 1.00 92.56 124 ARG A CA 1
ATOM 997 C C . ARG A 1 124 ? -10.704 -9.931 23.217 1.00 92.56 124 ARG A C 1
ATOM 999 O O . ARG A 1 124 ? -11.377 -10.582 22.428 1.00 92.56 124 ARG A O 1
ATOM 1006 N N . GLU A 1 125 ? -11.223 -9.008 24.023 1.00 94.00 125 GLU A N 1
ATOM 1007 C CA . GLU A 1 125 ? -12.658 -8.722 24.033 1.00 94.00 125 GLU A CA 1
ATOM 1008 C C . GLU A 1 125 ? -13.084 -7.978 22.767 1.00 94.00 125 GLU A C 1
ATOM 1010 O O . GLU A 1 125 ? -14.093 -8.330 22.166 1.00 94.00 125 GLU A O 1
ATOM 1015 N N . ALA A 1 126 ? -12.283 -7.009 22.311 1.00 92.88 126 ALA A N 1
ATOM 1016 C CA . ALA A 1 126 ? -12.536 -6.327 21.044 1.00 92.88 126 ALA A CA 1
ATOM 1017 C C . ALA A 1 126 ? -12.537 -7.316 19.872 1.00 92.88 126 ALA A C 1
ATOM 1019 O O . ALA A 1 126 ? -13.426 -7.254 19.033 1.00 92.88 126 ALA A O 1
ATOM 1020 N N . ALA A 1 127 ? -11.592 -8.262 19.841 1.00 88.62 127 ALA A N 1
ATOM 1021 C CA . ALA A 1 127 ? -11.555 -9.307 18.818 1.00 88.62 127 ALA A CA 1
ATOM 1022 C C . ALA A 1 127 ? -12.759 -10.254 18.900 1.00 88.62 127 ALA A C 1
ATOM 1024 O O . ALA A 1 127 ? -13.355 -10.584 17.879 1.00 88.62 127 ALA A O 1
ATOM 1025 N N . ARG A 1 128 ? -13.148 -10.669 20.113 1.00 93.00 128 ARG A N 1
ATOM 1026 C CA . ARG A 1 128 ? -14.316 -11.531 20.330 1.00 93.00 128 ARG A CA 1
ATOM 1027 C C . ARG A 1 128 ? -15.595 -10.862 19.828 1.00 93.00 128 ARG A C 1
ATOM 1029 O O . ARG A 1 128 ? -16.358 -11.520 19.124 1.00 93.00 128 ARG A O 1
ATOM 1036 N N . LEU A 1 129 ? -15.811 -9.591 20.173 1.00 92.00 129 LEU A N 1
ATOM 1037 C CA . LEU A 1 129 ? -16.952 -8.811 19.690 1.00 92.00 129 LEU A CA 1
ATOM 1038 C C . LEU A 1 129 ? -16.881 -8.618 18.176 1.00 92.00 129 LEU A C 1
ATOM 1040 O O . LEU A 1 129 ? -17.866 -8.857 17.499 1.00 92.00 129 LEU A O 1
ATOM 1044 N N . PHE A 1 130 ? -15.715 -8.276 17.629 1.00 86.50 130 PHE A N 1
ATOM 1045 C CA . PHE A 1 130 ? -15.547 -8.099 16.186 1.00 86.50 130 PHE A CA 1
ATOM 1046 C C . PHE A 1 130 ? -15.935 -9.354 15.383 1.00 86.50 130 PHE A C 1
ATOM 1048 O O . PHE A 1 130 ? -16.589 -9.239 14.353 1.00 86.50 130 PHE A O 1
ATOM 1055 N N . ILE A 1 131 ? -15.576 -10.549 15.869 1.00 82.00 131 ILE A N 1
ATOM 1056 C CA . ILE A 1 131 ? -15.872 -11.820 15.185 1.00 82.00 131 ILE A CA 1
ATOM 1057 C C . ILE A 1 131 ? -17.330 -12.256 15.379 1.00 82.00 131 ILE A C 1
ATOM 1059 O O . ILE A 1 131 ? -17.951 -12.741 14.439 1.00 82.00 131 ILE A O 1
ATOM 1063 N N . ASN A 1 132 ? -17.862 -12.155 16.602 1.00 87.00 132 ASN A N 1
ATOM 1064 C CA . ASN A 1 132 ? -19.134 -12.798 16.958 1.00 87.00 132 ASN A CA 1
ATOM 1065 C C . ASN A 1 132 ? -20.323 -11.829 17.020 1.00 87.00 132 ASN A C 1
ATOM 1067 O O . ASN A 1 132 ? -21.464 -12.257 16.881 1.00 87.00 132 ASN A O 1
ATOM 1071 N N . GLU A 1 133 ? -20.072 -10.547 17.286 1.00 92.12 133 GLU A N 1
ATOM 1072 C CA . GLU A 1 133 ? -21.081 -9.529 17.605 1.00 92.12 133 GLU A CA 1
ATOM 1073 C C . GLU A 1 133 ? -20.685 -8.160 16.993 1.00 92.12 133 GLU A C 1
ATOM 1075 O O . GLU A 1 133 ? -20.430 -7.194 17.724 1.00 92.12 133 GLU A O 1
ATOM 1080 N N . PRO A 1 134 ? -20.589 -8.050 15.652 1.00 83.19 134 PRO A N 1
ATOM 1081 C CA . PRO A 1 134 ? -20.026 -6.875 14.976 1.00 83.19 134 PRO A CA 1
ATOM 1082 C C . PRO A 1 134 ? -20.808 -5.575 15.231 1.00 83.19 134 PRO A C 1
ATOM 1084 O O . PRO A 1 134 ? -20.212 -4.503 15.317 1.00 83.19 134 PRO A O 1
ATOM 1087 N N . GLU A 1 135 ? -22.127 -5.648 15.423 1.00 85.94 135 GLU A N 1
ATOM 1088 C CA . GLU A 1 135 ? -22.949 -4.481 15.777 1.00 85.94 135 GLU A CA 1
ATOM 1089 C C . GLU A 1 135 ? -22.579 -3.926 17.160 1.00 85.94 135 GLU A C 1
ATOM 1091 O O . GLU A 1 135 ? -22.385 -2.721 17.333 1.00 85.94 135 GLU A O 1
ATOM 1096 N N . GLU A 1 136 ? -22.403 -4.811 18.144 1.00 91.88 136 GLU A N 1
ATOM 1097 C CA . GLU A 1 136 ? -21.993 -4.435 19.497 1.00 91.88 136 GLU A CA 1
ATOM 1098 C C . GLU A 1 136 ? -20.559 -3.896 19.511 1.00 91.88 136 GLU A C 1
ATOM 1100 O O . GLU A 1 136 ? -20.270 -2.907 20.192 1.00 91.88 136 GLU A O 1
ATOM 1105 N N . TYR A 1 137 ? -19.669 -4.496 18.712 1.00 93.19 137 TYR A N 1
ATOM 1106 C CA . TYR A 1 137 ? -18.327 -3.969 18.482 1.00 93.19 137 TYR A CA 1
ATOM 1107 C C . TYR A 1 137 ? -18.381 -2.530 17.957 1.00 93.19 137 TYR A C 1
ATOM 1109 O O . TYR A 1 137 ? -17.794 -1.635 18.569 1.00 93.19 137 TYR A O 1
ATOM 1117 N N . ASN A 1 138 ? -19.129 -2.289 16.877 1.00 91.81 138 ASN A N 1
ATOM 1118 C CA . ASN A 1 138 ? -19.262 -0.968 16.263 1.00 91.81 138 ASN A CA 1
ATOM 1119 C C . ASN A 1 138 ? -19.833 0.050 17.253 1.00 91.81 138 ASN A C 1
ATOM 1121 O O . ASN A 1 138 ? -19.263 1.128 17.430 1.00 91.81 138 ASN A O 1
ATOM 1125 N N . ARG A 1 139 ? -20.903 -0.312 17.969 1.00 92.50 139 ARG A N 1
ATOM 1126 C CA . ARG A 1 139 ? -21.512 0.529 19.007 1.00 92.50 139 ARG A CA 1
ATOM 1127 C C . ARG A 1 139 ? -20.496 0.924 20.076 1.00 92.50 139 ARG A C 1
ATOM 1129 O O . ARG A 1 139 ? -20.412 2.094 20.454 1.00 92.50 139 ARG A O 1
ATOM 1136 N N . LYS A 1 140 ? -19.689 -0.031 20.540 1.00 95.31 140 LYS A N 1
ATOM 1137 C CA . LYS A 1 140 ? -18.649 0.209 21.544 1.00 95.31 140 LYS A CA 1
ATOM 1138 C C . LYS A 1 140 ? -17.514 1.081 21.010 1.00 95.31 140 LYS A C 1
ATOM 1140 O O . LYS A 1 140 ? -17.050 1.966 21.730 1.00 95.31 140 LYS A O 1
ATOM 1145 N N . VAL A 1 141 ? -17.097 0.895 19.755 1.00 96.31 141 VAL A N 1
ATOM 1146 C CA . VAL A 1 141 ? -16.108 1.773 19.113 1.00 96.31 141 VAL A CA 1
ATOM 1147 C C . VAL A 1 141 ? -16.628 3.207 19.052 1.00 96.31 141 VAL A C 1
ATOM 1149 O O . VAL A 1 141 ? -15.920 4.112 19.493 1.00 96.31 141 VAL A O 1
ATOM 1152 N N . VAL A 1 142 ? -17.866 3.432 18.599 1.00 93.69 142 VAL A N 1
ATOM 1153 C CA . VAL A 1 142 ? -18.401 4.799 18.511 1.00 93.69 142 VAL A CA 1
ATOM 1154 C C . VAL A 1 142 ? -18.548 5.445 19.889 1.00 93.69 142 VAL A C 1
ATOM 1156 O O . VAL A 1 142 ? -18.199 6.614 20.051 1.00 93.69 142 VAL A O 1
ATOM 1159 N N . GLN A 1 143 ? -18.950 4.689 20.915 1.00 94.25 143 GLN A N 1
ATOM 1160 C CA . GLN A 1 143 ? -18.936 5.182 22.297 1.00 94.25 143 GLN A CA 1
ATOM 1161 C C . GLN A 1 143 ? -17.530 5.609 22.746 1.00 94.25 143 GLN A C 1
ATOM 1163 O O . GLN A 1 143 ? -17.374 6.651 23.383 1.00 94.25 143 GLN A O 1
ATOM 1168 N N . TYR A 1 144 ? -16.490 4.842 22.402 1.00 95.50 144 TYR A N 1
ATOM 1169 C CA . TYR A 1 144 ? -15.104 5.223 22.700 1.00 95.50 144 TYR A CA 1
ATOM 1170 C C . TYR A 1 144 ? -14.683 6.475 21.933 1.00 95.50 144 TYR A C 1
ATOM 1172 O O . TYR A 1 144 ? -14.027 7.340 22.514 1.00 95.50 144 TYR A O 1
ATOM 1180 N N . VAL A 1 145 ? -15.075 6.601 20.664 1.00 95.31 145 VAL A N 1
ATOM 1181 C CA . VAL A 1 145 ? -14.799 7.792 19.853 1.00 95.31 145 VAL A CA 1
ATOM 1182 C C . VAL A 1 145 ? -15.419 9.028 20.495 1.00 95.31 145 VAL A C 1
ATOM 1184 O O . VAL A 1 145 ? -14.709 9.993 20.768 1.00 95.31 145 VAL A O 1
ATOM 1187 N N . GLN A 1 146 ? -16.713 8.972 20.813 1.00 92.56 146 GLN A N 1
ATOM 1188 C CA . GLN A 1 146 ? -17.442 10.068 21.453 1.00 92.56 146 GLN A CA 1
ATOM 1189 C C . GLN A 1 146 ? -16.846 10.450 22.809 1.00 92.56 146 GLN A C 1
ATOM 1191 O O . GLN A 1 146 ? -16.773 11.627 23.142 1.00 92.56 146 GLN A O 1
ATOM 1196 N N . ARG A 1 147 ? -16.391 9.462 23.585 1.00 92.31 147 ARG A N 1
ATOM 1197 C CA . ARG A 1 147 ? -15.905 9.685 24.949 1.00 92.31 147 ARG A CA 1
ATOM 1198 C C . ARG A 1 147 ? -14.439 10.100 25.038 1.00 92.31 147 ARG A C 1
ATOM 1200 O O . ARG A 1 147 ? -14.048 10.718 26.025 1.00 92.31 147 ARG A O 1
ATOM 1207 N N . TYR A 1 148 ? -13.603 9.697 24.084 1.00 93.19 148 TYR A N 1
ATOM 1208 C CA . TYR A 1 148 ? -12.148 9.820 24.212 1.00 93.19 148 TYR A CA 1
ATOM 1209 C C . TYR A 1 148 ? -11.455 10.447 23.005 1.00 93.19 148 TYR A C 1
ATOM 1211 O O . TYR A 1 148 ? -10.267 10.755 23.111 1.00 93.19 148 TYR A O 1
ATOM 1219 N N . ALA A 1 149 ? -12.139 10.609 21.872 1.00 92.44 149 ALA A N 1
ATOM 1220 C CA . ALA A 1 149 ? -11.505 10.969 20.608 1.00 92.44 149 ALA A CA 1
ATOM 1221 C C . ALA A 1 149 ? -12.232 12.066 19.818 1.00 92.44 149 ALA A C 1
ATOM 1223 O O . ALA A 1 149 ? -11.886 12.289 18.670 1.00 92.44 149 ALA A O 1
ATOM 1224 N N . ILE A 1 150 ? -13.205 12.788 20.374 1.00 87.25 150 ILE A N 1
ATOM 1225 C CA . ILE A 1 150 ? -13.719 14.000 19.713 1.00 87.25 150 ILE A CA 1
ATOM 1226 C C . ILE A 1 150 ? -12.825 15.206 20.037 1.00 87.25 150 ILE A C 1
ATOM 1228 O O . ILE A 1 150 ? -12.269 15.309 21.131 1.00 87.25 150 ILE A O 1
ATOM 1232 N N . GLU A 1 151 ? -12.682 16.127 19.081 1.00 69.06 151 GLU A N 1
ATOM 1233 C CA . GLU A 1 151 ? -11.794 17.300 19.184 1.00 69.06 151 GLU A CA 1
ATOM 1234 C C . GLU A 1 151 ? -12.118 18.188 20.398 1.00 69.06 151 GLU A C 1
ATOM 1236 O O . GLU A 1 151 ? -11.221 18.729 21.042 1.00 69.06 151 GLU A O 1
ATOM 1241 N N . VAL A 1 152 ? -13.398 18.228 20.768 1.00 55.53 152 VAL A N 1
ATOM 1242 C CA . VAL A 1 152 ? -13.935 18.875 21.968 1.00 55.53 152 VAL A CA 1
ATOM 1243 C C . VAL A 1 152 ? -13.312 18.265 23.240 1.00 55.53 152 VAL A C 1
ATOM 1245 O O . VAL A 1 152 ? -12.657 18.966 24.004 1.00 55.53 152 VAL A O 1
ATOM 1248 N N . THR A 1 153 ? -13.314 16.936 23.384 1.00 55.19 153 THR A N 1
ATOM 1249 C CA . THR A 1 153 ? -12.711 16.223 24.530 1.00 55.19 153 THR A CA 1
ATOM 1250 C C . THR A 1 153 ? -11.177 16.304 24.587 1.00 55.19 153 THR A C 1
ATOM 1252 O O . THR A 1 153 ? -10.589 16.169 25.662 1.00 55.19 153 THR A O 1
ATOM 1255 N N . LEU A 1 154 ? -10.498 16.527 23.454 1.00 56.34 154 LEU A N 1
ATOM 1256 C CA . LEU A 1 154 ? -9.038 16.714 23.420 1.00 56.34 154 LEU A CA 1
ATOM 1257 C C . LEU A 1 154 ? -8.602 18.072 23.987 1.00 56.34 154 LEU A C 1
ATOM 1259 O O . LEU A 1 154 ? -7.492 18.162 24.522 1.00 56.34 154 LEU A O 1
ATOM 1263 N N . ASN A 1 155 ? -9.470 19.082 23.888 1.00 48.59 155 ASN A N 1
ATOM 1264 C CA . ASN A 1 155 ? -9.278 20.414 24.463 1.00 48.59 155 ASN A CA 1
ATOM 1265 C C . ASN A 1 155 ? -9.875 20.521 25.884 1.00 48.59 155 ASN A C 1
ATOM 1267 O O . ASN A 1 155 ? -9.379 21.282 26.705 1.00 48.59 155 ASN A O 1
ATOM 1271 N N . GLU A 1 156 ? -10.880 19.707 26.214 1.00 44.72 156 GLU A N 1
ATOM 1272 C CA . GLU A 1 156 ? -11.644 19.762 27.473 1.00 44.72 156 GLU A CA 1
ATOM 1273 C C . GLU A 1 156 ? -11.081 18.941 28.643 1.00 44.72 156 GLU A C 1
ATOM 1275 O O . GLU A 1 156 ? -11.696 18.860 29.705 1.00 44.72 156 GLU A O 1
ATOM 1280 N N . ARG A 1 157 ? -9.839 18.441 28.565 1.00 48.53 157 ARG A N 1
ATOM 1281 C CA . ARG A 1 157 ? -9.108 18.086 29.804 1.00 48.53 157 ARG A CA 1
ATOM 1282 C C . ARG A 1 157 ? -8.728 19.308 30.662 1.00 48.53 157 ARG A C 1
ATOM 1284 O O . ARG A 1 157 ? -8.023 19.142 31.653 1.00 48.53 157 ARG A O 1
ATOM 1291 N N . GLU A 1 158 ? -9.252 20.490 30.328 1.00 47.47 158 GLU A N 1
ATOM 1292 C CA . GLU A 1 158 ? -9.317 21.669 31.193 1.00 47.47 158 GLU A CA 1
ATOM 1293 C C . GLU A 1 158 ? -10.724 22.071 31.693 1.00 47.47 158 GLU A C 1
ATOM 1295 O O . GLU A 1 158 ? -10.770 23.003 32.486 1.00 47.47 158 GLU A O 1
ATOM 1300 N N . ASN A 1 159 ? -11.852 21.416 31.354 1.00 36.91 159 ASN A N 1
ATOM 1301 C CA . ASN A 1 159 ? -13.114 21.557 32.125 1.00 36.91 159 ASN A CA 1
ATOM 1302 C C . ASN A 1 159 ? -14.276 20.658 31.643 1.00 36.91 159 ASN A C 1
ATOM 1304 O O . ASN A 1 159 ? -14.330 20.238 30.499 1.00 36.91 159 ASN A O 1
ATOM 1308 N N . SER A 1 160 ? -15.196 20.398 32.576 1.00 39.97 160 SER A N 1
ATOM 1309 C CA . SER A 1 160 ? -16.237 19.356 32.672 1.00 39.97 160 SER A CA 1
ATOM 1310 C C . SER A 1 160 ? -17.422 19.330 31.679 1.00 39.97 160 SER A C 1
ATOM 1312 O O . SER A 1 160 ? -17.978 20.374 31.355 1.00 39.97 160 SER A O 1
ATOM 1314 N N . ASP A 1 161 ? -17.881 18.089 31.428 1.00 36.53 161 ASP A N 1
ATOM 1315 C CA . ASP A 1 161 ? -19.233 17.521 31.188 1.00 36.53 161 ASP A CA 1
ATOM 1316 C C . ASP A 1 161 ? -20.236 18.146 30.186 1.00 36.53 161 ASP A C 1
ATOM 1318 O O . ASP A 1 161 ? -20.811 19.203 30.434 1.00 36.53 161 ASP A O 1
ATOM 1322 N N . SER A 1 162 ? -20.627 17.371 29.153 1.00 34.25 162 SER A N 1
ATOM 1323 C CA . SER A 1 162 ? -22.037 16.988 28.845 1.00 34.25 162 SER A CA 1
ATOM 1324 C C . SER A 1 162 ? -22.189 16.094 27.584 1.00 34.25 162 SER A C 1
ATOM 1326 O O . SER A 1 162 ? -21.460 16.233 26.608 1.00 34.25 162 SER A O 1
ATOM 1328 N N . GLU A 1 163 ? -23.141 15.146 27.624 1.00 36.56 163 GLU A N 1
ATOM 1329 C CA . GLU A 1 163 ? -23.453 14.110 26.609 1.00 36.56 163 GLU A CA 1
ATOM 1330 C C . GLU A 1 163 ? -24.435 14.571 25.503 1.00 36.56 163 GLU A C 1
ATOM 1332 O O . GLU A 1 163 ? -25.332 15.365 25.777 1.00 36.56 163 GLU A O 1
ATOM 1337 N N . SER A 1 164 ? -24.379 13.964 24.297 1.00 33.47 164 SER A N 1
ATOM 1338 C CA . SER A 1 164 ? -25.585 13.628 23.498 1.00 33.47 164 SER A CA 1
ATOM 1339 C C . SER A 1 164 ? -25.343 12.569 22.394 1.00 33.47 164 SER A C 1
ATOM 1341 O O . SER A 1 164 ? -24.209 12.275 22.019 1.00 33.47 164 SER A O 1
ATOM 1343 N N . SER A 1 165 ? -26.451 11.978 21.929 1.00 31.81 165 SER A N 1
ATOM 1344 C CA . SER A 1 165 ? -26.670 10.640 21.353 1.00 31.81 165 SER A CA 1
ATOM 1345 C C . SER A 1 165 ? -26.383 10.418 19.855 1.00 31.81 165 SER A C 1
ATOM 1347 O O . SER A 1 165 ? -26.393 11.339 19.044 1.00 31.81 165 SER A O 1
ATOM 1349 N N . MET A 1 166 ? -26.234 9.135 19.501 1.00 31.97 166 MET A N 1
ATOM 1350 C CA . MET A 1 166 ? -25.944 8.563 18.177 1.00 31.97 166 MET A CA 1
ATOM 1351 C C . MET A 1 166 ? -27.190 7.948 17.501 1.00 31.97 166 MET A C 1
ATOM 1353 O O . MET A 1 166 ? -28.104 7.505 18.193 1.00 31.97 166 MET A O 1
ATOM 1357 N N . SER A 1 167 ? -27.183 7.864 16.163 1.00 29.22 167 SER A N 1
ATOM 1358 C CA . SER A 1 167 ? -28.124 7.086 15.340 1.00 29.22 167 SER A CA 1
ATOM 1359 C C . SER A 1 167 ? -27.419 5.981 14.536 1.00 29.22 167 SER A C 1
ATOM 1361 O O . SER A 1 167 ? -26.231 6.089 14.232 1.00 29.22 167 SER A O 1
ATOM 1363 N N . ASP A 1 168 ? -28.203 4.960 14.201 1.00 27.92 168 ASP A N 1
ATOM 1364 C CA . ASP A 1 168 ? -27.860 3.569 13.877 1.00 27.92 168 ASP A CA 1
ATOM 1365 C C . ASP A 1 168 ? -27.658 3.300 12.369 1.00 27.92 168 ASP A C 1
ATOM 1367 O O . ASP A 1 168 ? -28.371 3.884 11.552 1.00 27.92 168 ASP A O 1
ATOM 1371 N N . TYR A 1 169 ? -26.736 2.398 12.011 1.00 27.16 169 TYR A N 1
ATOM 1372 C CA . TYR A 1 169 ? -26.625 1.754 10.689 1.00 27.16 169 TYR A CA 1
ATOM 1373 C C . TYR A 1 169 ? -26.019 0.350 10.865 1.00 27.16 169 TYR A C 1
ATOM 1375 O O . TYR A 1 169 ? -24.993 0.202 11.532 1.00 27.16 169 TYR A O 1
ATOM 1383 N N . SER A 1 170 ? -26.647 -0.665 10.267 1.00 33.75 170 SER A N 1
ATOM 1384 C CA . SER A 1 170 ? -26.275 -2.086 10.348 1.00 33.75 170 SER A CA 1
ATOM 1385 C C . SER A 1 170 ? -25.745 -2.627 9.013 1.00 33.75 170 SER A C 1
ATOM 1387 O O . SER A 1 170 ? -26.162 -2.156 7.957 1.00 33.75 170 SER A O 1
ATOM 1389 N N . GLU A 1 171 ? -24.865 -3.640 9.058 1.00 35.78 171 GLU A N 1
ATOM 1390 C CA . GLU A 1 171 ? -24.437 -4.442 7.894 1.00 35.78 171 GLU A CA 1
ATOM 1391 C C . GLU A 1 171 ? -23.977 -5.865 8.301 1.00 35.78 171 GLU A C 1
ATOM 1393 O O . GLU A 1 171 ? -23.349 -6.051 9.346 1.00 35.78 171 GLU A O 1
ATOM 1398 N N . GLN A 1 172 ? -24.287 -6.863 7.455 1.00 32.34 172 GLN A N 1
ATOM 1399 C CA . GLN A 1 172 ? -23.932 -8.293 7.566 1.00 32.34 172 GLN A CA 1
ATOM 1400 C C . GLN A 1 172 ? -23.288 -8.825 6.258 1.00 32.34 172 GLN A C 1
ATOM 1402 O O . GLN A 1 172 ? -23.570 -8.310 5.181 1.00 32.34 172 GLN A O 1
ATOM 1407 N N . ASP A 1 173 ? -22.487 -9.900 6.395 1.00 38.03 173 ASP A N 1
ATOM 1408 C CA . ASP A 1 173 ? -21.816 -10.772 5.392 1.00 38.03 173 ASP A CA 1
ATOM 1409 C C . ASP A 1 173 ? -20.479 -10.310 4.758 1.00 38.03 173 ASP A C 1
ATOM 1411 O O . ASP A 1 173 ? -20.382 -10.011 3.575 1.00 38.03 173 ASP A O 1
ATOM 1415 N N . ALA A 1 174 ? -19.384 -10.362 5.528 1.00 47.09 174 ALA A N 1
ATOM 1416 C CA . ALA A 1 174 ? -18.091 -9.724 5.231 1.00 47.09 174 ALA A CA 1
ATOM 1417 C C . ALA A 1 174 ? -17.268 -10.228 4.012 1.00 47.09 174 ALA A C 1
ATOM 1419 O O . ALA A 1 174 ? -16.566 -9.424 3.400 1.00 47.09 174 ALA A O 1
ATOM 1420 N N . ASP A 1 175 ? -17.319 -11.506 3.615 1.00 49.16 175 ASP A N 1
ATOM 1421 C CA . ASP A 1 175 ? -16.303 -12.052 2.683 1.00 49.16 175 ASP A CA 1
ATOM 1422 C C . ASP A 1 175 ? -16.654 -11.905 1.192 1.00 49.16 175 ASP A C 1
ATOM 1424 O O . ASP A 1 175 ? -15.810 -11.515 0.381 1.00 49.16 175 ASP A O 1
ATOM 1428 N N . LYS A 1 176 ? -17.911 -12.161 0.803 1.00 50.00 176 LYS A N 1
ATOM 1429 C CA . LYS A 1 176 ? -18.368 -11.933 -0.583 1.00 50.00 176 LYS A CA 1
ATOM 1430 C C . LYS A 1 176 ? -18.549 -10.438 -0.863 1.00 50.00 176 LYS A C 1
ATOM 1432 O O . LYS A 1 176 ? -18.233 -9.974 -1.956 1.00 50.00 176 LYS A O 1
ATOM 1437 N N . HIS A 1 177 ? -18.946 -9.682 0.160 1.00 62.34 177 HIS A N 1
ATOM 1438 C CA . HIS A 1 177 ? -19.083 -8.231 0.094 1.00 62.34 177 HIS A CA 1
ATOM 1439 C C . HIS A 1 177 ? -17.732 -7.527 -0.046 1.00 62.34 177 HIS A C 1
ATOM 1441 O O . HIS A 1 177 ? -17.680 -6.460 -0.644 1.00 62.34 177 HIS A O 1
ATOM 1447 N N . ARG A 1 178 ? -16.621 -8.109 0.440 1.00 77.06 178 ARG A N 1
ATOM 1448 C CA . ARG A 1 178 ? -15.300 -7.469 0.343 1.00 77.06 178 ARG A CA 1
ATOM 1449 C C . ARG A 1 178 ? -14.839 -7.297 -1.098 1.00 77.06 178 ARG A C 1
ATOM 1451 O O . ARG A 1 178 ? -14.415 -6.205 -1.463 1.00 77.06 178 ARG A O 1
ATOM 1458 N N . LYS A 1 179 ? -14.941 -8.355 -1.909 1.00 81.12 179 LYS A N 1
ATOM 1459 C CA . LYS A 1 179 ? -14.556 -8.326 -3.329 1.00 81.12 179 LYS A CA 1
ATOM 1460 C C . LYS A 1 179 ? -15.377 -7.283 -4.088 1.00 81.12 179 LYS A C 1
ATOM 1462 O O . LYS A 1 179 ? -14.803 -6.407 -4.728 1.00 81.12 179 LYS A O 1
ATOM 1467 N N . ASP A 1 180 ? -16.699 -7.352 -3.952 1.00 81.75 180 ASP A N 1
ATOM 1468 C CA . ASP A 1 180 ? -17.618 -6.451 -4.648 1.00 81.75 180 ASP A CA 1
ATOM 1469 C C . ASP A 1 180 ? -17.449 -5.002 -4.162 1.00 81.75 180 ASP A C 1
ATOM 1471 O O . ASP A 1 180 ? -17.330 -4.091 -4.978 1.00 81.75 180 ASP A O 1
ATOM 1475 N N . SER A 1 181 ? -17.327 -4.785 -2.848 1.00 81.56 181 SER A N 1
ATOM 1476 C CA . SER A 1 181 ? -17.081 -3.465 -2.252 1.00 81.56 181 SER A CA 1
ATOM 1477 C C . SER A 1 181 ? -15.757 -2.858 -2.713 1.00 81.56 181 SER A C 1
ATOM 1479 O O . SER A 1 181 ? -15.726 -1.683 -3.065 1.00 81.56 181 SER A O 1
ATOM 1481 N N . ASP A 1 182 ? -14.671 -3.635 -2.768 1.00 86.88 182 ASP A N 1
ATOM 1482 C CA . ASP A 1 182 ? -13.371 -3.137 -3.229 1.00 86.88 182 ASP A CA 1
ATOM 1483 C C . ASP A 1 182 ? -13.399 -2.687 -4.686 1.00 86.88 182 ASP A C 1
ATOM 1485 O O . ASP A 1 182 ? -12.823 -1.653 -5.030 1.00 86.88 182 ASP A O 1
ATOM 1489 N N . ILE A 1 183 ? -14.083 -3.440 -5.546 1.00 86.00 183 ILE A N 1
ATOM 1490 C CA . ILE A 1 183 ? -14.201 -3.087 -6.960 1.00 86.00 183 ILE A CA 1
ATOM 1491 C C . ILE A 1 183 ? -15.118 -1.882 -7.136 1.00 86.00 183 ILE A C 1
ATOM 1493 O O . ILE A 1 183 ? -14.775 -0.986 -7.901 1.00 86.00 183 ILE A O 1
ATOM 1497 N N . ILE A 1 184 ? -16.244 -1.819 -6.421 1.00 82.81 184 ILE A N 1
ATOM 1498 C CA . ILE A 1 184 ? -17.144 -0.659 -6.462 1.00 82.81 184 ILE A CA 1
ATOM 1499 C C . ILE A 1 184 ? -16.389 0.597 -6.023 1.00 82.81 184 ILE A C 1
ATOM 1501 O O . ILE A 1 184 ? -16.373 1.578 -6.761 1.00 82.81 184 ILE A O 1
ATOM 1505 N N . LYS A 1 185 ? -15.652 0.540 -4.906 1.00 85.00 185 LYS A N 1
ATOM 1506 C CA . LYS A 1 185 ? -14.811 1.655 -4.443 1.00 85.00 185 LYS A CA 1
ATOM 1507 C C . LYS A 1 185 ? -13.739 2.039 -5.461 1.00 85.00 185 LYS A C 1
ATOM 1509 O O . LYS A 1 185 ? -13.420 3.218 -5.598 1.00 85.00 185 LYS A O 1
ATOM 1514 N N . LEU A 1 186 ? -13.176 1.071 -6.187 1.00 88.06 186 LEU A N 1
ATOM 1515 C CA . LEU A 1 186 ? -12.223 1.345 -7.260 1.00 88.06 186 LEU A CA 1
ATOM 1516 C C . LEU A 1 186 ? -12.897 2.023 -8.465 1.00 88.06 186 LEU A C 1
ATOM 1518 O O . LEU A 1 186 ? -12.329 2.970 -9.006 1.00 88.06 186 LEU A O 1
ATOM 1522 N N . ILE A 1 187 ? -14.096 1.589 -8.860 1.00 85.06 187 ILE A N 1
ATOM 1523 C CA . ILE A 1 187 ? -14.888 2.194 -9.946 1.00 85.06 187 ILE A CA 1
ATOM 1524 C C . ILE A 1 187 ? -15.313 3.624 -9.588 1.00 85.06 187 ILE A C 1
ATOM 1526 O O . ILE A 1 187 ? -15.273 4.506 -10.440 1.00 85.06 187 ILE A O 1
ATOM 1530 N N . GLU A 1 188 ? -15.695 3.862 -8.334 1.00 80.94 188 GLU A N 1
ATOM 1531 C CA . GLU A 1 188 ? -16.090 5.181 -7.820 1.00 80.94 188 GLU A CA 1
ATOM 1532 C C . GLU A 1 188 ? -14.896 6.114 -7.570 1.00 80.94 188 GLU A C 1
ATOM 1534 O O . GLU A 1 188 ? -15.062 7.309 -7.315 1.00 80.94 188 GLU A O 1
ATOM 1539 N N . SER A 1 189 ? -13.673 5.585 -7.641 1.00 85.12 189 SER A N 1
ATOM 1540 C CA . SER A 1 189 ? -12.457 6.373 -7.486 1.00 85.12 189 SER A CA 1
ATOM 1541 C C . SER A 1 189 ? -12.113 7.169 -8.755 1.00 85.12 189 SER A C 1
ATOM 1543 O O . SER A 1 189 ? -12.764 7.095 -9.791 1.00 85.12 189 SER A O 1
ATOM 1545 N N . LYS A 1 190 ? -11.014 7.927 -8.699 1.00 83.38 190 LYS A N 1
ATOM 1546 C CA . LYS A 1 190 ? -10.476 8.685 -9.845 1.00 83.38 190 LYS A CA 1
ATOM 1547 C C . LYS A 1 190 ? -9.918 7.815 -10.985 1.00 83.38 190 LYS A C 1
ATOM 1549 O O . LYS A 1 190 ? -9.443 8.366 -11.977 1.00 83.38 190 LYS A O 1
ATOM 1554 N N . HIS A 1 191 ? -9.852 6.497 -10.810 1.00 89.00 191 HIS A N 1
ATOM 1555 C CA . HIS A 1 191 ? -9.214 5.594 -11.762 1.00 89.00 191 HIS A CA 1
ATOM 1556 C C . HIS A 1 191 ? -10.167 5.249 -12.915 1.00 89.00 191 HIS A C 1
ATOM 1558 O O . HIS A 1 191 ? -11.337 4.954 -12.699 1.00 89.00 191 HIS A O 1
ATOM 1564 N N . GLU A 1 192 ? -9.667 5.244 -14.152 1.00 90.31 192 GLU A N 1
ATOM 1565 C CA . GLU A 1 192 ? -10.452 4.807 -15.313 1.00 90.31 192 GLU A CA 1
ATOM 1566 C C . GLU A 1 192 ? -10.483 3.266 -15.356 1.00 90.31 192 GLU A C 1
ATOM 1568 O O . GLU A 1 192 ? -9.503 2.640 -15.776 1.00 90.31 192 GLU A O 1
ATOM 1573 N N . VAL A 1 193 ? -11.587 2.661 -14.896 1.00 92.62 193 VAL A N 1
ATOM 1574 C CA . VAL A 1 193 ? -11.779 1.201 -14.799 1.00 92.62 193 VAL A CA 1
ATOM 1575 C C . VAL A 1 193 ? -12.649 0.674 -15.947 1.00 92.62 193 VAL A C 1
ATOM 1577 O O . VAL A 1 193 ? -13.729 1.194 -16.212 1.00 92.62 193 VAL A O 1
ATOM 1580 N N . ILE A 1 194 ? -12.202 -0.398 -16.603 1.00 91.88 194 ILE A N 1
ATOM 1581 C CA . ILE A 1 194 ? -12.921 -1.124 -17.657 1.00 91.88 194 ILE A CA 1
ATOM 1582 C C . ILE A 1 194 ? -13.129 -2.567 -17.191 1.00 91.88 194 ILE A C 1
ATOM 1584 O O . ILE A 1 194 ? -12.169 -3.325 -17.060 1.00 91.88 194 ILE A O 1
ATOM 1588 N N . ILE A 1 195 ? -14.378 -2.959 -16.955 1.00 90.44 195 ILE A N 1
ATOM 1589 C CA . ILE A 1 195 ? -14.741 -4.335 -16.588 1.00 90.44 195 ILE A CA 1
ATOM 1590 C C . ILE A 1 195 ? -14.681 -5.227 -17.834 1.00 90.44 195 ILE A C 1
ATOM 1592 O O . ILE A 1 195 ? -15.117 -4.805 -18.904 1.00 90.44 195 ILE A O 1
ATOM 1596 N N . LEU A 1 196 ? -14.124 -6.437 -17.708 1.00 86.56 196 LEU A N 1
ATOM 1597 C CA . LEU A 1 196 ? -14.006 -7.387 -18.821 1.00 86.56 196 LEU A CA 1
ATOM 1598 C C . LEU A 1 196 ? -15.108 -8.461 -18.767 1.00 86.56 196 LEU A C 1
ATOM 1600 O O . LEU A 1 196 ? -16.222 -8.222 -19.218 1.00 86.56 196 LEU A O 1
ATOM 1604 N N . GLY A 1 197 ? -14.804 -9.648 -18.231 1.00 70.06 197 GLY A N 1
ATOM 1605 C CA . GLY A 1 197 ? -15.718 -10.798 -18.176 1.00 70.06 197 GLY A CA 1
ATOM 1606 C C . GLY A 1 197 ? -16.512 -10.936 -16.871 1.00 70.06 197 GLY A C 1
ATOM 1607 O O . GLY A 1 197 ? -17.312 -11.860 -16.745 1.00 70.06 197 GLY A O 1
ATOM 1608 N N . GLY A 1 198 ? -16.289 -10.049 -15.897 1.00 79.50 198 GLY A N 1
ATOM 1609 C CA . GLY A 1 198 ? -16.929 -10.068 -14.581 1.00 79.50 198 GLY A CA 1
ATOM 1610 C C . GLY A 1 198 ? -16.232 -9.138 -13.587 1.00 79.50 198 GLY A C 1
ATOM 1611 O O . GLY A 1 198 ? -15.179 -8.583 -13.884 1.00 79.50 198 GLY A O 1
ATOM 1612 N N . LEU A 1 199 ? -16.799 -8.977 -12.388 1.00 81.88 199 LEU A N 1
ATOM 1613 C CA . LEU A 1 199 ? -16.220 -8.131 -11.333 1.00 81.88 199 LEU A CA 1
ATOM 1614 C C . LEU A 1 199 ? -14.802 -8.588 -10.931 1.00 81.88 199 LEU A C 1
ATOM 1616 O O . LEU A 1 199 ? -13.936 -7.774 -10.639 1.00 81.88 199 LEU A O 1
ATOM 1620 N N . ASN A 1 200 ? -14.509 -9.885 -11.008 1.00 88.94 200 ASN A N 1
ATOM 1621 C CA . ASN A 1 200 ? -13.184 -10.428 -10.714 1.00 88.94 200 ASN A CA 1
ATOM 1622 C C . ASN A 1 200 ? -12.105 -10.079 -11.752 1.00 88.94 200 ASN A C 1
ATOM 1624 O O . ASN A 1 200 ? -10.941 -10.384 -11.503 1.00 88.94 200 ASN A O 1
ATOM 1628 N N . GLU A 1 201 ? -12.451 -9.476 -12.891 1.00 94.06 201 GLU A N 1
ATOM 1629 C CA . GLU A 1 201 ? -11.487 -9.159 -13.934 1.00 94.06 201 GLU A CA 1
ATOM 1630 C C . GLU A 1 201 ? -11.746 -7.807 -14.601 1.00 94.06 201 GLU A C 1
ATOM 1632 O O . GLU A 1 201 ? -12.755 -7.581 -15.273 1.00 94.06 201 GLU A O 1
ATOM 1637 N N . PHE A 1 202 ? -10.764 -6.918 -14.484 1.00 94.75 202 PHE A N 1
ATOM 1638 C CA . PHE A 1 202 ? -10.879 -5.551 -14.970 1.00 94.75 202 PHE A CA 1
ATOM 1639 C C . PHE A 1 202 ? -9.534 -4.998 -15.441 1.00 94.75 202 PHE A C 1
ATOM 1641 O O . PHE A 1 202 ? -8.466 -5.531 -15.137 1.00 94.75 202 PHE A O 1
ATOM 1648 N N . GLN A 1 203 ? -9.586 -3.921 -16.219 1.00 96.31 203 GLN A N 1
ATOM 1649 C CA . GLN A 1 203 ? -8.430 -3.130 -16.619 1.00 96.31 203 GLN A CA 1
ATOM 1650 C C . GLN A 1 203 ? -8.523 -1.736 -16.024 1.00 96.31 203 GLN A C 1
ATOM 1652 O O . GLN A 1 203 ? -9.596 -1.145 -15.994 1.00 96.31 203 GLN A O 1
ATOM 1657 N N . VAL A 1 204 ? -7.390 -1.192 -15.603 1.00 96.38 204 VAL A N 1
ATOM 1658 C CA . VAL A 1 204 ? -7.291 0.179 -15.111 1.00 96.38 204 VAL A CA 1
ATOM 1659 C C . VAL A 1 204 ? -6.254 0.928 -15.922 1.00 96.38 204 VAL A C 1
ATOM 1661 O O . VAL A 1 204 ? -5.163 0.411 -16.189 1.00 96.38 204 VAL A O 1
ATOM 1664 N N . LYS A 1 205 ? -6.587 2.153 -16.324 1.00 95.88 205 LYS A N 1
ATOM 1665 C CA . LYS A 1 205 ? -5.616 3.050 -16.944 1.00 95.88 205 LYS A CA 1
ATOM 1666 C C . LYS A 1 205 ? -4.650 3.575 -15.887 1.00 95.88 205 LYS A C 1
ATOM 1668 O O . LYS A 1 205 ? -5.055 4.189 -14.903 1.00 95.88 205 LYS A O 1
ATOM 1673 N N . PHE A 1 206 ? -3.365 3.339 -16.103 1.00 97.44 206 PHE A N 1
ATOM 1674 C CA . PHE A 1 206 ? -2.298 3.675 -15.173 1.00 97.44 206 PHE A CA 1
ATOM 1675 C C . PHE A 1 206 ? -1.288 4.619 -15.825 1.00 97.44 206 PHE A C 1
ATOM 1677 O O . PHE A 1 206 ? -0.798 4.358 -16.925 1.00 97.44 206 PHE A O 1
ATOM 1684 N N . PHE A 1 207 ? -0.959 5.702 -15.124 1.00 96.62 207 PHE A N 1
ATOM 1685 C CA . PHE A 1 207 ? 0.027 6.686 -15.559 1.00 96.62 207 PHE A CA 1
ATOM 1686 C C . PHE A 1 207 ? 1.357 6.443 -14.853 1.00 96.62 207 PHE A C 1
ATOM 1688 O O . PHE A 1 207 ? 1.403 6.277 -13.634 1.00 96.62 207 PHE A O 1
ATOM 1695 N N . GLY A 1 208 ? 2.449 6.452 -15.616 1.00 96.00 208 GLY A N 1
ATOM 1696 C CA . GLY A 1 208 ? 3.785 6.268 -15.064 1.00 96.00 208 GLY A CA 1
ATOM 1697 C C . GLY A 1 208 ? 4.136 7.345 -14.030 1.00 96.00 208 GLY A C 1
ATOM 1698 O O . GLY A 1 208 ? 3.849 8.526 -14.262 1.00 96.00 208 GLY A O 1
ATOM 1699 N N . PRO A 1 209 ? 4.775 6.969 -12.906 1.00 93.75 209 PRO A N 1
ATOM 1700 C CA . PRO A 1 209 ? 5.088 7.901 -11.831 1.00 93.75 209 PRO A CA 1
ATOM 1701 C C . PRO A 1 209 ? 6.025 9.022 -12.299 1.00 93.75 209 PRO A C 1
ATOM 1703 O O . PRO A 1 209 ? 6.939 8.809 -13.103 1.00 93.75 209 PRO A O 1
ATOM 1706 N N . GLY A 1 210 ? 5.797 10.229 -11.775 1.00 90.50 210 GLY A N 1
ATOM 1707 C CA . GLY A 1 210 ? 6.669 11.383 -12.002 1.00 90.50 210 GLY A CA 1
ATOM 1708 C C . GLY A 1 210 ? 8.083 11.148 -11.472 1.00 90.50 210 GLY A C 1
ATOM 1709 O O . GLY A 1 210 ? 8.283 10.333 -10.578 1.00 90.50 210 GLY A O 1
ATOM 1710 N N . GLU A 1 211 ? 9.063 11.861 -12.034 1.00 91.56 211 GLU A N 1
ATOM 1711 C CA . GLU A 1 211 ? 10.484 11.741 -11.652 1.00 91.56 211 GLU A CA 1
ATOM 1712 C C . GLU A 1 211 ? 11.084 10.338 -11.877 1.00 91.56 211 GLU A C 1
ATOM 1714 O O . GLU A 1 211 ? 12.108 9.980 -11.295 1.00 91.56 211 GLU A O 1
ATOM 1719 N N . THR A 1 212 ? 10.480 9.546 -12.768 1.00 95.75 212 THR A N 1
ATOM 1720 C CA . THR A 1 212 ? 10.993 8.238 -13.195 1.00 95.75 212 THR A CA 1
ATOM 1721 C C . THR A 1 212 ? 11.114 8.160 -14.722 1.00 95.75 212 THR A C 1
ATOM 1723 O O . THR A 1 212 ? 10.454 8.926 -15.429 1.00 95.75 212 THR A O 1
ATOM 1726 N N . PRO A 1 213 ? 11.884 7.202 -15.277 1.00 96.88 213 PRO A N 1
ATOM 1727 C CA . PRO A 1 213 ? 11.931 6.965 -16.726 1.00 96.88 213 PRO A CA 1
ATOM 1728 C C . PRO A 1 213 ? 10.578 6.558 -17.336 1.00 96.88 213 PRO A C 1
ATOM 1730 O O . PRO A 1 213 ? 10.405 6.633 -18.549 1.00 96.88 213 PRO A O 1
ATOM 1733 N N . TYR A 1 214 ? 9.624 6.134 -16.501 1.00 98.19 214 TYR A N 1
ATOM 1734 C CA . TYR A 1 214 ? 8.265 5.762 -16.897 1.00 98.19 214 TYR A CA 1
ATOM 1735 C C . TYR A 1 214 ? 7.331 6.966 -17.053 1.00 98.19 214 TYR A C 1
ATOM 1737 O O . TYR A 1 214 ? 6.206 6.804 -17.527 1.00 98.19 214 TYR A O 1
ATOM 1745 N N . GLN A 1 215 ? 7.763 8.163 -16.642 1.00 96.00 215 GLN A N 1
ATOM 1746 C CA . GLN A 1 215 ? 6.957 9.376 -16.702 1.00 96.00 215 GLN A CA 1
ATOM 1747 C C . GLN A 1 215 ? 6.382 9.590 -18.111 1.00 96.00 215 GLN A C 1
ATOM 1749 O O . GLN A 1 215 ? 7.060 9.383 -19.116 1.00 96.00 215 GLN A O 1
ATOM 1754 N N . LYS A 1 216 ? 5.131 10.068 -18.169 1.00 94.38 216 LYS A N 1
ATOM 1755 C CA . LYS A 1 216 ? 4.319 10.253 -19.391 1.00 94.38 216 LYS A CA 1
ATOM 1756 C C . LYS A 1 216 ? 3.852 8.957 -20.057 1.00 94.38 216 LYS A C 1
ATOM 1758 O O . LYS A 1 216 ? 3.058 9.040 -20.988 1.00 94.38 216 LYS A O 1
ATOM 1763 N N . GLY A 1 217 ? 4.308 7.795 -19.594 1.00 97.50 217 GLY A N 1
ATOM 1764 C CA . GLY A 1 217 ? 3.770 6.522 -20.040 1.00 97.50 217 GLY A CA 1
ATOM 1765 C C . GLY A 1 217 ? 2.349 6.297 -19.534 1.00 97.50 217 GLY A C 1
ATOM 1766 O O . GLY A 1 217 ? 1.999 6.702 -18.424 1.00 97.50 217 GLY A O 1
ATOM 1767 N N . VAL A 1 218 ? 1.543 5.650 -20.365 1.00 97.81 218 VAL A N 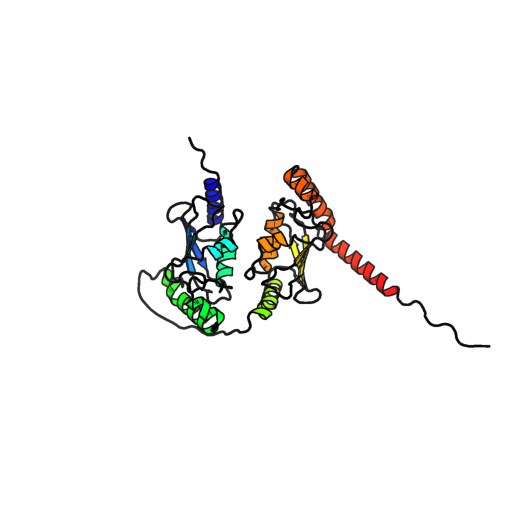1
ATOM 1768 C CA . VAL A 1 218 ? 0.158 5.272 -20.105 1.00 97.81 218 VAL A CA 1
ATOM 1769 C C . VAL A 1 218 ? 0.013 3.789 -20.416 1.00 97.81 218 VAL A C 1
ATOM 1771 O O . VAL A 1 218 ? 0.312 3.333 -21.523 1.00 97.81 218 VAL A O 1
ATOM 1774 N N . TRP A 1 219 ? -0.452 3.028 -19.434 1.00 98.31 219 TRP A N 1
ATOM 1775 C CA . TRP A 1 219 ? -0.664 1.594 -19.565 1.00 98.31 219 TRP A CA 1
ATOM 1776 C C . TRP A 1 219 ? -2.096 1.203 -19.243 1.00 98.31 219 TRP A C 1
ATOM 1778 O O . TRP A 1 219 ? -2.731 1.787 -18.369 1.00 98.31 219 TRP A O 1
ATOM 1788 N N . LYS A 1 220 ? -2.585 0.168 -19.927 1.00 97.56 220 LYS A N 1
ATOM 1789 C CA . LYS A 1 220 ? -3.759 -0.591 -19.489 1.00 97.56 220 LYS A CA 1
ATOM 1790 C C . LYS A 1 220 ? -3.251 -1.722 -18.600 1.00 97.56 220 LYS A C 1
ATOM 1792 O O . LYS A 1 220 ? -2.512 -2.585 -19.070 1.00 97.56 220 LYS A O 1
ATOM 1797 N N . VAL A 1 221 ? -3.606 -1.708 -17.322 1.00 97.94 221 VAL A N 1
ATOM 1798 C CA . VAL A 1 221 ? -3.194 -2.730 -16.352 1.00 97.94 221 VAL A CA 1
ATOM 1799 C C . VAL A 1 221 ? -4.377 -3.641 -16.078 1.00 97.94 221 VAL A C 1
ATOM 1801 O O . VAL A 1 221 ? -5.388 -3.190 -15.554 1.00 97.94 221 VAL A O 1
ATOM 1804 N N . ARG A 1 222 ? -4.256 -4.915 -16.441 1.00 97.12 222 ARG A N 1
ATOM 1805 C CA . ARG A 1 222 ? -5.235 -5.963 -16.150 1.00 97.12 222 ARG A CA 1
ATOM 1806 C C . ARG A 1 222 ? -5.022 -6.477 -14.732 1.00 97.12 222 ARG A C 1
ATOM 1808 O O . ARG A 1 222 ? -3.894 -6.791 -14.349 1.00 97.12 222 ARG A O 1
ATOM 1815 N N . VAL A 1 223 ? -6.110 -6.595 -13.986 1.00 96.44 223 VAL A N 1
ATOM 1816 C CA . VAL A 1 223 ? -6.141 -7.163 -12.641 1.00 96.44 223 VAL A CA 1
ATOM 1817 C C . VAL A 1 223 ? -7.156 -8.297 -12.607 1.00 96.44 223 VAL A C 1
ATOM 1819 O O . VAL A 1 223 ? -8.272 -8.151 -13.103 1.00 96.44 223 VAL A O 1
ATOM 1822 N N . TYR A 1 224 ? -6.751 -9.419 -12.017 1.00 95.31 224 TYR A N 1
ATOM 1823 C CA . TYR A 1 224 ? -7.606 -10.572 -11.761 1.00 95.31 224 TYR A CA 1
ATOM 1824 C C . TYR A 1 224 ? -7.659 -10.868 -10.261 1.00 95.31 224 TYR A C 1
ATOM 1826 O O . TYR A 1 224 ? -6.619 -11.068 -9.626 1.00 95.31 224 TYR A O 1
ATOM 1834 N N . LEU A 1 225 ? -8.866 -10.913 -9.698 1.00 93.00 225 LEU A N 1
ATOM 1835 C CA . LEU A 1 225 ? -9.110 -11.255 -8.299 1.00 93.00 225 LEU A CA 1
ATOM 1836 C C . LEU A 1 225 ? -9.419 -12.755 -8.177 1.00 93.00 225 LEU A C 1
ATOM 1838 O O . LEU A 1 225 ? -10.452 -13.202 -8.686 1.00 93.00 225 LEU A O 1
ATOM 1842 N N . PRO A 1 226 ? -8.583 -13.548 -7.481 1.00 91.19 226 PRO A N 1
ATOM 1843 C CA . PRO A 1 226 ? -8.834 -14.976 -7.312 1.00 91.19 226 PRO A CA 1
ATOM 1844 C C . PRO A 1 226 ? -10.067 -15.246 -6.437 1.00 91.19 226 PRO A C 1
ATOM 1846 O O . PRO A 1 226 ? -10.571 -14.368 -5.732 1.00 91.19 226 PRO A O 1
ATOM 1849 N N . ASP A 1 227 ? -10.542 -16.492 -6.428 1.00 84.88 227 ASP A N 1
ATOM 1850 C CA . ASP A 1 227 ? -11.703 -16.895 -5.620 1.00 84.88 227 ASP A CA 1
ATOM 1851 C C . ASP A 1 227 ? -11.489 -16.626 -4.127 1.00 84.88 227 ASP A C 1
ATOM 1853 O O . ASP A 1 227 ? -12.363 -16.059 -3.482 1.00 84.88 227 ASP A O 1
ATOM 1857 N N . ASN A 1 228 ? -10.282 -16.897 -3.621 1.00 81.50 228 ASN A N 1
ATOM 1858 C CA . ASN A 1 228 ? -9.907 -16.692 -2.217 1.00 81.50 228 ASN A CA 1
ATOM 1859 C C . ASN A 1 228 ? -9.440 -15.255 -1.908 1.00 81.50 228 ASN A C 1
ATOM 1861 O O . ASN A 1 228 ? -8.732 -15.040 -0.925 1.00 81.50 228 ASN A O 1
ATOM 1865 N N . TYR A 1 229 ? -9.742 -14.280 -2.763 1.00 83.12 229 TYR A N 1
ATOM 1866 C CA . TYR A 1 229 ? -9.525 -12.869 -2.444 1.00 83.12 229 TYR A CA 1
ATOM 1867 C C . TYR A 1 229 ? -10.351 -12.474 -1.201 1.00 83.12 229 TYR A C 1
ATOM 1869 O O . TYR A 1 229 ? -11.512 -12.876 -1.128 1.00 83.12 229 TYR A O 1
ATOM 1877 N N . PRO A 1 230 ? -9.805 -11.685 -0.254 1.00 85.44 230 PRO A N 1
ATOM 1878 C CA . PRO A 1 230 ? -8.506 -10.996 -0.297 1.00 85.44 230 PRO A CA 1
ATOM 1879 C C . PRO A 1 230 ? -7.336 -11.781 0.332 1.00 85.44 230 PRO A C 1
ATOM 1881 O O . PRO A 1 230 ? -6.210 -11.287 0.372 1.00 85.44 230 PRO A O 1
ATOM 1884 N N . PHE A 1 231 ? -7.559 -13.012 0.804 1.00 79.69 231 PHE A N 1
ATOM 1885 C CA . PHE A 1 231 ? -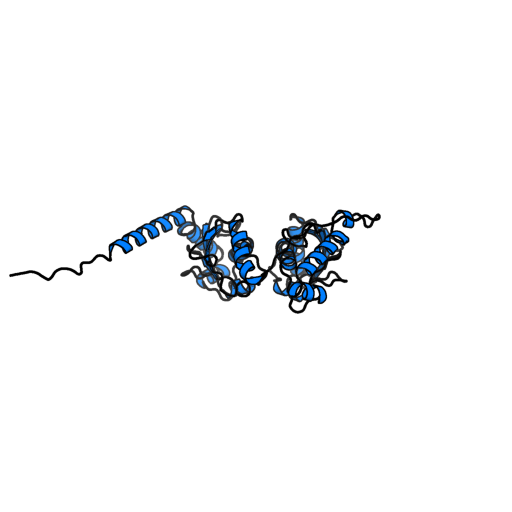6.514 -13.856 1.404 1.00 79.69 231 PHE A CA 1
ATOM 1886 C C . PHE A 1 231 ? -5.449 -14.316 0.405 1.00 79.69 231 PHE A C 1
ATOM 1888 O O . PHE A 1 231 ? -4.296 -14.528 0.779 1.00 79.69 231 PHE A O 1
ATOM 1895 N N . LYS A 1 232 ? -5.823 -14.448 -0.872 1.00 82.69 232 LYS A N 1
ATOM 1896 C CA . LYS A 1 232 ? -4.878 -14.524 -1.990 1.00 82.69 232 LYS A CA 1
ATOM 1897 C C . LYS A 1 232 ? -4.796 -13.179 -2.700 1.00 82.69 232 LYS A C 1
ATOM 1899 O O . LYS A 1 232 ? -5.822 -12.550 -2.958 1.00 82.69 232 LYS A O 1
ATOM 1904 N N . SER A 1 233 ? -3.574 -12.789 -3.042 1.00 89.75 2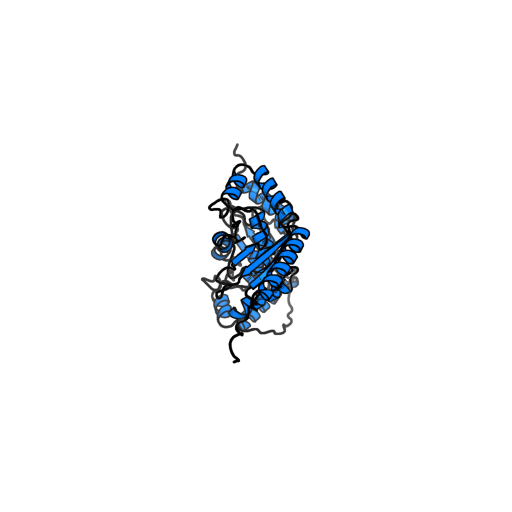33 SER A N 1
ATOM 1905 C CA . SER A 1 233 ? -3.299 -11.562 -3.778 1.00 89.75 233 SER A CA 1
ATOM 1906 C C . SER A 1 233 ? -3.903 -11.577 -5.184 1.00 89.75 233 SER A C 1
ATOM 1908 O O . SER A 1 233 ? -4.088 -12.644 -5.784 1.00 89.75 233 SER A O 1
ATOM 1910 N N . PRO A 1 234 ? -4.229 -10.397 -5.730 1.00 95.12 234 PRO A N 1
ATOM 1911 C CA . PRO A 1 234 ? -4.632 -10.273 -7.116 1.00 95.12 234 PRO A CA 1
ATOM 1912 C C . PRO A 1 234 ? -3.457 -10.557 -8.051 1.00 95.12 234 PRO A C 1
ATOM 1914 O O . PRO A 1 234 ? -2.300 -10.274 -7.743 1.00 95.12 234 PRO A O 1
ATOM 1917 N N . SER A 1 235 ? -3.763 -11.071 -9.238 1.00 96.12 235 SER A N 1
ATOM 1918 C CA . SER A 1 235 ? -2.792 -11.140 -10.331 1.00 96.12 235 SER A CA 1
ATOM 1919 C C . SER A 1 235 ? -2.824 -9.834 -11.114 1.00 96.12 235 SER A C 1
ATOM 1921 O O . SER A 1 235 ? -3.899 -9.366 -11.484 1.00 96.12 235 SER A O 1
ATOM 1923 N N . ILE A 1 236 ? -1.654 -9.245 -11.364 1.00 98.06 236 ILE A N 1
ATOM 1924 C CA . ILE A 1 236 ? -1.513 -7.938 -12.017 1.00 98.06 236 ILE A CA 1
ATOM 1925 C C . ILE A 1 236 ? -0.668 -8.109 -13.282 1.00 98.06 236 ILE A C 1
ATOM 1927 O O . ILE A 1 236 ? 0.398 -8.727 -13.240 1.00 98.06 236 ILE A O 1
ATOM 1931 N N . GLY A 1 237 ? -1.124 -7.553 -14.405 1.00 97.88 237 GLY A N 1
ATOM 1932 C CA . GLY A 1 237 ? -0.404 -7.611 -15.675 1.00 97.88 237 GLY A CA 1
ATOM 1933 C C . GLY A 1 237 ? -0.579 -6.362 -16.534 1.00 97.88 237 GLY A C 1
ATOM 1934 O O . GLY A 1 237 ? -1.672 -5.817 -16.653 1.00 97.88 237 GLY A O 1
ATOM 1935 N N . PHE A 1 238 ? 0.498 -5.911 -17.164 1.00 98.19 238 PHE A N 1
ATOM 1936 C CA . PHE A 1 238 ? 0.490 -4.811 -18.123 1.00 98.19 238 PHE A CA 1
ATOM 1937 C C . PHE A 1 238 ? 0.056 -5.318 -19.503 1.00 98.19 238 PHE A C 1
ATOM 1939 O O . PHE A 1 238 ? 0.702 -6.180 -20.089 1.00 98.19 238 PHE A O 1
ATOM 1946 N N . VAL A 1 239 ? -1.044 -4.785 -20.040 1.00 96.81 239 VAL A N 1
ATOM 1947 C CA . VAL A 1 239 ? -1.605 -5.214 -21.335 1.00 96.81 239 VAL A CA 1
ATOM 1948 C C . VAL A 1 239 ? -0.743 -4.737 -22.501 1.00 96.81 239 VAL A C 1
ATOM 1950 O O . VAL A 1 239 ? -0.573 -5.448 -23.490 1.00 96.81 239 VAL A O 1
ATOM 1953 N N . ASN A 1 240 ? -0.225 -3.515 -22.416 1.00 96.56 240 ASN A N 1
ATOM 1954 C CA . ASN A 1 240 ? 0.763 -2.983 -23.346 1.00 96.56 240 ASN A CA 1
ATOM 1955 C C . ASN A 1 240 ? 2.167 -3.080 -22.739 1.00 96.56 240 ASN A C 1
ATOM 1957 O O . ASN A 1 240 ? 2.333 -3.083 -21.520 1.00 96.56 240 ASN A O 1
ATOM 1961 N N . LYS A 1 241 ? 3.183 -3.172 -23.603 1.00 97.25 241 LYS A N 1
ATOM 1962 C CA . LYS A 1 241 ? 4.544 -3.519 -23.184 1.00 97.25 241 LYS A CA 1
ATOM 1963 C C . LYS A 1 241 ? 5.122 -2.516 -22.184 1.00 97.25 241 LYS A C 1
ATOM 1965 O O . LYS A 1 241 ? 5.004 -1.300 -22.344 1.00 97.25 241 LYS A O 1
ATOM 1970 N N . ILE A 1 242 ? 5.831 -3.052 -21.199 1.00 98.25 242 ILE A N 1
ATOM 1971 C CA . ILE A 1 242 ? 6.633 -2.310 -20.230 1.00 98.25 242 ILE A CA 1
ATOM 1972 C C . ILE A 1 242 ? 7.986 -3.008 -20.077 1.00 98.25 242 ILE A C 1
ATOM 1974 O O . ILE A 1 242 ? 8.067 -4.233 -20.128 1.00 98.25 242 ILE A O 1
ATOM 1978 N N . TYR A 1 243 ? 9.055 -2.230 -19.920 1.00 98.38 243 TYR A N 1
ATOM 1979 C CA . TYR A 1 243 ? 10.399 -2.756 -19.687 1.00 98.38 243 TYR A CA 1
ATOM 1980 C C . TYR A 1 243 ? 10.766 -2.563 -18.219 1.00 98.38 243 TYR A C 1
ATOM 1982 O O . TYR A 1 243 ? 11.033 -1.435 -17.818 1.00 98.38 243 TYR A O 1
ATOM 1990 N N . HIS A 1 244 ? 10.745 -3.628 -17.415 1.00 98.19 244 HIS A N 1
ATOM 1991 C CA . HIS A 1 244 ? 10.958 -3.537 -15.968 1.00 98.19 244 HIS A CA 1
ATOM 1992 C C . HIS A 1 244 ? 11.536 -4.850 -15.395 1.00 98.19 244 HIS A C 1
ATOM 1994 O O . HIS A 1 244 ? 11.081 -5.918 -15.794 1.00 98.19 244 HIS A O 1
ATOM 2000 N N . PRO A 1 245 ? 12.477 -4.819 -14.426 1.00 97.12 245 PRO A N 1
ATOM 2001 C CA . PRO A 1 245 ? 13.096 -6.021 -13.844 1.00 97.12 245 PRO A CA 1
ATOM 2002 C C . PRO A 1 245 ? 12.118 -7.070 -13.290 1.00 97.12 245 PRO A C 1
ATOM 2004 O O . PRO A 1 245 ? 12.289 -8.262 -13.521 1.00 97.12 245 PRO A O 1
ATOM 2007 N N . ASN A 1 246 ? 11.076 -6.644 -12.575 1.00 97.50 246 ASN A N 1
ATOM 2008 C CA . ASN A 1 246 ? 10.090 -7.535 -11.938 1.00 97.50 246 ASN A CA 1
ATOM 2009 C C . ASN A 1 246 ? 8.810 -7.767 -12.754 1.00 97.50 246 ASN A C 1
ATOM 2011 O O . ASN A 1 246 ? 7.806 -8.194 -12.187 1.00 97.50 246 ASN A O 1
ATOM 2015 N N . ILE A 1 247 ? 8.815 -7.438 -14.047 1.00 98.00 247 ILE A N 1
ATOM 2016 C CA . ILE A 1 247 ? 7.666 -7.646 -14.931 1.00 98.00 247 ILE A CA 1
ATOM 2017 C C . ILE A 1 247 ? 8.138 -8.486 -16.109 1.00 98.00 247 ILE A C 1
ATOM 2019 O O . ILE A 1 247 ? 9.155 -8.168 -16.728 1.00 98.00 247 ILE A O 1
ATOM 2023 N N . ASP A 1 248 ? 7.423 -9.567 -16.401 1.00 97.25 248 ASP A N 1
ATOM 2024 C CA . ASP A 1 248 ? 7.711 -10.373 -17.577 1.00 97.25 248 ASP A CA 1
ATOM 2025 C C . ASP A 1 248 ? 7.425 -9.566 -18.849 1.00 97.25 248 ASP A C 1
ATOM 2027 O O . ASP A 1 248 ? 6.338 -9.025 -19.034 1.00 97.25 248 ASP A O 1
ATOM 2031 N N . GLU A 1 249 ? 8.406 -9.475 -19.741 1.00 94.19 249 GLU A N 1
ATOM 2032 C CA . GLU A 1 249 ? 8.309 -8.612 -20.922 1.00 94.19 249 GLU A CA 1
ATOM 2033 C C . GLU A 1 249 ? 7.339 -9.156 -21.981 1.00 94.19 249 GLU A C 1
ATOM 2035 O O . GLU A 1 249 ? 6.786 -8.391 -22.776 1.00 94.19 249 GLU A O 1
ATOM 2040 N N . SER A 1 250 ? 7.142 -10.478 -22.009 1.00 93.19 250 SER A N 1
ATOM 2041 C CA . SER A 1 250 ? 6.322 -11.144 -23.023 1.00 93.19 250 SER A CA 1
ATOM 2042 C C . SER A 1 250 ? 4.830 -11.073 -22.703 1.00 93.19 250 SER A C 1
ATOM 2044 O O . SER A 1 250 ? 4.025 -10.763 -23.580 1.00 93.19 250 SER A O 1
ATOM 2046 N N . SER A 1 251 ? 4.478 -11.312 -21.442 1.00 95.06 251 SER A N 1
ATOM 2047 C CA . SER A 1 251 ? 3.105 -11.371 -20.935 1.00 95.06 251 SER A CA 1
ATOM 2048 C C . SER A 1 251 ? 2.664 -10.089 -20.231 1.00 95.06 251 SER A C 1
ATOM 2050 O O . SER A 1 251 ? 1.467 -9.861 -20.073 1.00 95.06 251 SER A O 1
ATOM 2052 N N . GLY A 1 252 ? 3.615 -9.265 -19.781 1.00 96.69 252 GLY A N 1
ATOM 2053 C CA . GLY A 1 252 ? 3.359 -8.108 -18.929 1.00 96.69 252 GLY A CA 1
ATOM 2054 C C . GLY A 1 252 ? 3.046 -8.465 -17.474 1.00 96.69 252 GLY A C 1
ATOM 2055 O O . GLY A 1 252 ? 2.718 -7.569 -16.696 1.00 96.69 252 GLY A O 1
ATOM 2056 N N . THR A 1 253 ? 3.121 -9.741 -17.083 1.00 97.06 253 THR A N 1
ATOM 2057 C CA . THR A 1 253 ? 2.794 -10.194 -15.726 1.00 97.06 253 THR A CA 1
ATOM 2058 C C . THR A 1 253 ? 3.788 -9.652 -14.702 1.00 97.06 253 THR A C 1
ATOM 2060 O O . THR A 1 253 ? 5.003 -9.796 -14.847 1.00 97.06 253 THR A O 1
ATOM 2063 N N . VAL A 1 254 ? 3.266 -9.044 -13.638 1.00 97.19 254 VAL A N 1
ATOM 2064 C CA . VAL A 1 254 ? 4.057 -8.609 -12.484 1.00 97.19 254 VAL A CA 1
ATOM 2065 C C . VAL A 1 254 ? 4.403 -9.829 -11.630 1.00 97.19 254 VAL A C 1
ATOM 2067 O O . VAL A 1 254 ? 3.557 -10.692 -11.402 1.00 97.19 254 VAL A O 1
ATOM 2070 N N . CYS A 1 255 ? 5.646 -9.904 -11.149 1.00 93.06 255 CYS A N 1
ATOM 2071 C CA . CYS A 1 255 ? 6.111 -11.008 -10.314 1.00 93.06 255 CYS A CA 1
ATOM 2072 C C . CYS A 1 255 ? 5.213 -11.223 -9.089 1.00 93.06 255 CYS A C 1
ATOM 2074 O O . CYS A 1 255 ? 5.069 -10.330 -8.253 1.00 93.06 255 CYS A O 1
ATOM 2076 N N . LEU A 1 256 ? 4.657 -12.431 -8.968 1.00 88.25 256 LEU A N 1
ATOM 2077 C CA . LEU A 1 256 ? 3.745 -12.793 -7.887 1.00 88.25 256 LEU A CA 1
ATOM 2078 C C . LEU A 1 256 ? 4.401 -12.659 -6.509 1.00 88.25 256 LEU A C 1
ATOM 2080 O O . LEU A 1 256 ? 3.750 -12.202 -5.577 1.00 88.25 256 LEU A O 1
ATOM 2084 N N . ASP A 1 257 ? 5.689 -12.982 -6.380 1.00 82.19 257 ASP A N 1
ATOM 2085 C CA . ASP A 1 257 ? 6.403 -12.846 -5.107 1.00 82.19 257 ASP A CA 1
ATOM 2086 C C . ASP A 1 257 ? 6.535 -11.382 -4.684 1.00 82.19 257 ASP A C 1
ATOM 2088 O O . ASP A 1 257 ? 6.393 -11.066 -3.506 1.00 82.19 257 ASP A O 1
ATOM 2092 N N . VAL A 1 258 ? 6.731 -10.469 -5.639 1.00 85.00 258 VAL A N 1
ATOM 2093 C CA . VAL A 1 258 ? 6.773 -9.024 -5.366 1.00 85.00 258 VAL A CA 1
ATOM 2094 C C . VAL A 1 258 ? 5.392 -8.505 -4.965 1.00 85.00 258 VAL A C 1
ATOM 2096 O O . VAL A 1 258 ? 5.291 -7.685 -4.055 1.00 85.00 258 VAL A O 1
ATOM 2099 N N . ILE A 1 259 ? 4.323 -9.012 -5.588 1.00 86.81 259 ILE A N 1
ATOM 2100 C CA . ILE A 1 259 ? 2.950 -8.707 -5.164 1.00 86.81 259 ILE A CA 1
ATOM 2101 C C . ILE A 1 259 ? 2.720 -9.231 -3.741 1.00 86.81 259 ILE A C 1
ATOM 2103 O O . ILE A 1 259 ? 2.260 -8.481 -2.890 1.00 86.81 259 ILE A O 1
ATOM 2107 N N . ASN A 1 260 ? 3.082 -10.482 -3.452 1.00 80.44 260 ASN A N 1
ATOM 2108 C CA . ASN A 1 260 ? 2.872 -11.119 -2.147 1.00 80.44 260 ASN A CA 1
ATOM 2109 C C . ASN A 1 260 ? 3.703 -10.501 -1.016 1.00 80.44 260 ASN A C 1
ATOM 2111 O O . ASN A 1 260 ? 3.313 -10.606 0.140 1.00 80.44 260 ASN A O 1
ATOM 2115 N N . GLN A 1 261 ? 4.822 -9.845 -1.328 1.00 77.56 261 GLN A N 1
ATOM 2116 C CA . GLN A 1 261 ? 5.588 -9.066 -0.350 1.00 77.56 261 GLN A CA 1
ATOM 2117 C C . GLN A 1 261 ? 4.863 -7.786 0.088 1.00 77.56 261 GLN A C 1
ATOM 2119 O O . GLN A 1 261 ? 5.116 -7.294 1.183 1.00 77.56 261 GLN A O 1
ATOM 2124 N N . ALA A 1 262 ? 3.987 -7.237 -0.759 1.00 75.88 262 ALA A N 1
ATOM 2125 C CA . ALA A 1 262 ? 3.233 -6.017 -0.473 1.00 75.88 262 ALA A CA 1
ATOM 2126 C C . ALA A 1 262 ? 1.770 -6.289 -0.083 1.00 75.88 262 ALA A C 1
ATOM 2128 O O . ALA A 1 262 ? 1.168 -5.510 0.656 1.00 75.88 262 ALA A O 1
ATOM 2129 N N . TRP A 1 263 ? 1.185 -7.368 -0.603 1.00 82.38 263 TRP A N 1
ATOM 2130 C CA . TRP A 1 263 ? -0.227 -7.679 -0.451 1.00 82.38 263 TRP A CA 1
ATOM 2131 C C . TRP A 1 263 ? -0.539 -8.257 0.924 1.00 82.38 263 TRP A C 1
ATOM 2133 O O . TRP A 1 263 ? 0.095 -9.200 1.392 1.00 82.38 263 TRP A O 1
ATOM 2143 N N . THR A 1 264 ? -1.612 -7.755 1.522 1.00 73.94 264 THR A N 1
ATOM 2144 C CA . THR A 1 264 ? -2.252 -8.347 2.694 1.00 73.94 264 THR A 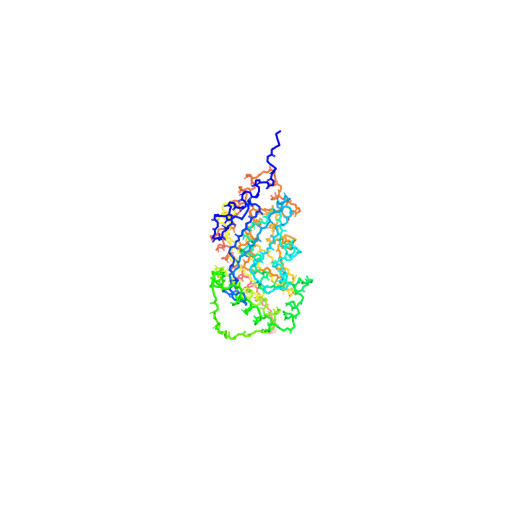CA 1
ATOM 2145 C C . THR A 1 264 ? -3.765 -8.369 2.465 1.00 73.94 264 THR A C 1
ATOM 2147 O O . THR A 1 264 ? -4.262 -7.599 1.642 1.00 73.94 264 THR A O 1
ATOM 2150 N N . PRO A 1 265 ? -4.539 -9.187 3.199 1.00 72.31 265 PRO A N 1
ATOM 2151 C CA . PRO A 1 265 ? -6.002 -9.186 3.086 1.00 72.31 265 PRO A CA 1
ATOM 2152 C C . PRO A 1 265 ? -6.653 -7.825 3.399 1.00 72.31 265 PRO A C 1
ATOM 2154 O O . PRO A 1 265 ? -7.811 -7.590 3.062 1.00 72.31 265 PRO A O 1
ATOM 2157 N N . LEU A 1 266 ? -5.892 -6.933 4.041 1.00 63.41 266 LEU A N 1
ATOM 2158 C CA . LEU A 1 266 ? -6.284 -5.584 4.445 1.00 63.41 266 LEU A CA 1
ATOM 2159 C C . LEU A 1 266 ? -5.828 -4.524 3.426 1.00 63.41 266 LEU A C 1
ATOM 2161 O O . LEU A 1 266 ? -5.991 -3.331 3.654 1.00 63.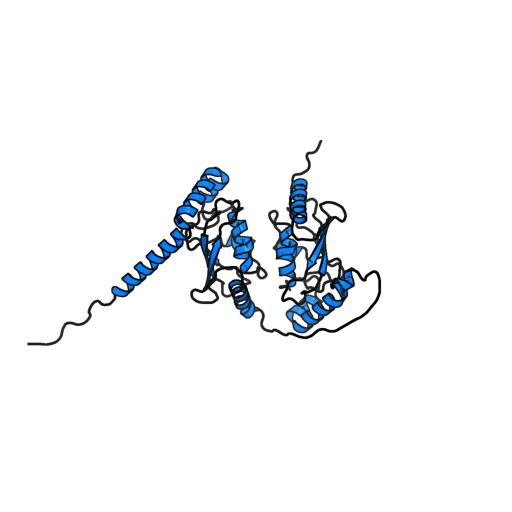41 266 LEU A O 1
ATOM 2165 N N . TYR A 1 267 ? -5.196 -4.931 2.323 1.00 73.25 267 TYR A N 1
ATOM 2166 C CA . TYR A 1 267 ? -4.684 -4.024 1.304 1.00 73.25 267 TYR A CA 1
ATOM 2167 C C . TYR A 1 267 ? -5.833 -3.543 0.408 1.00 73.25 267 TYR A C 1
ATOM 2169 O O . TYR A 1 267 ? -6.535 -4.347 -0.201 1.00 73.25 267 TYR A O 1
ATOM 2177 N N . ASN A 1 268 ? -6.045 -2.226 0.322 1.00 79.12 268 ASN A N 1
ATOM 2178 C CA . ASN A 1 268 ? -7.074 -1.666 -0.555 1.00 79.12 268 ASN A CA 1
ATOM 2179 C C . ASN A 1 268 ? -6.688 -1.880 -2.026 1.00 79.12 268 ASN A C 1
ATOM 2181 O O . ASN A 1 268 ? -5.550 -1.627 -2.424 1.00 79.12 268 ASN A O 1
ATOM 2185 N N . LEU A 1 269 ? -7.650 -2.291 -2.846 1.00 87.38 269 LEU A N 1
ATOM 2186 C CA . LEU A 1 269 ? -7.448 -2.531 -4.268 1.00 87.38 269 LEU A CA 1
ATOM 2187 C C . LEU A 1 269 ? -6.943 -1.284 -5.019 1.00 87.38 269 LEU A C 1
ATOM 2189 O O . LEU A 1 269 ? -6.069 -1.401 -5.878 1.00 87.38 269 LEU A O 1
ATOM 2193 N N . SER A 1 270 ? -7.387 -0.082 -4.636 1.00 89.38 270 SER A N 1
ATOM 2194 C CA . SER A 1 270 ? -6.884 1.188 -5.190 1.00 89.38 270 SER A CA 1
ATOM 2195 C C . SER A 1 270 ? -5.399 1.421 -4.901 1.00 89.38 270 SER A C 1
ATOM 2197 O O . SER A 1 270 ? -4.695 2.004 -5.728 1.00 89.38 270 SER A O 1
ATOM 2199 N N . ASN A 1 271 ? -4.874 0.899 -3.785 1.00 87.00 271 ASN A N 1
ATOM 2200 C CA . ASN A 1 271 ? -3.459 1.053 -3.432 1.00 87.00 271 ASN A CA 1
ATOM 2201 C C . ASN A 1 271 ? -2.532 0.324 -4.410 1.00 87.00 271 ASN A C 1
ATOM 2203 O O . ASN A 1 271 ? -1.347 0.654 -4.473 1.00 87.00 271 ASN A O 1
ATOM 2207 N N . ILE A 1 272 ? -3.049 -0.609 -5.221 1.00 92.44 272 ILE A N 1
ATOM 2208 C CA . ILE A 1 272 ? -2.290 -1.182 -6.338 1.00 92.44 272 ILE A CA 1
ATOM 2209 C C . ILE A 1 272 ? -1.781 -0.062 -7.252 1.00 92.44 272 ILE A C 1
ATOM 2211 O O . ILE A 1 272 ? -0.608 -0.045 -7.622 1.00 92.44 272 ILE A O 1
ATOM 2215 N N . PHE A 1 273 ? -2.647 0.898 -7.573 1.00 94.25 273 PHE A N 1
ATOM 2216 C CA . PHE A 1 273 ? -2.362 1.981 -8.512 1.00 94.25 273 PHE A CA 1
ATOM 2217 C C . PHE A 1 273 ? -1.787 3.222 -7.829 1.00 94.25 273 PHE A C 1
ATOM 2219 O O . PHE A 1 273 ? -0.993 3.936 -8.437 1.00 94.25 273 PHE A O 1
ATOM 2226 N N . GLU A 1 274 ? -2.149 3.467 -6.568 1.00 87.44 274 GLU A N 1
ATOM 2227 C CA . GLU A 1 274 ? -1.702 4.654 -5.828 1.00 87.44 274 GLU A CA 1
ATOM 2228 C C . GLU A 1 274 ? -0.371 4.460 -5.096 1.00 87.44 274 GLU A C 1
ATOM 2230 O O . GLU A 1 274 ? 0.353 5.429 -4.871 1.00 87.44 274 GLU A O 1
ATOM 2235 N N . CYS A 1 275 ? -0.028 3.224 -4.725 1.00 87.00 275 CYS A N 1
ATOM 2236 C CA . CYS A 1 275 ? 1.152 2.923 -3.914 1.00 87.00 275 CYS A CA 1
ATOM 2237 C C . CYS A 1 275 ? 2.040 1.865 -4.567 1.00 87.00 275 CYS A C 1
ATOM 2239 O O . CYS A 1 275 ? 3.180 2.162 -4.918 1.00 87.00 275 CYS A O 1
ATOM 2241 N N . PHE A 1 276 ? 1.528 0.648 -4.757 1.00 91.75 276 PHE A N 1
ATOM 2242 C CA . PHE A 1 276 ? 2.337 -0.504 -5.157 1.00 91.75 276 PHE A CA 1
ATOM 2243 C C . PHE A 1 276 ? 3.019 -0.318 -6.517 1.00 91.75 276 PHE A C 1
ATOM 2245 O O . PHE A 1 276 ? 4.245 -0.382 -6.591 1.00 91.75 276 PHE A O 1
ATOM 2252 N N . LEU A 1 277 ? 2.264 -0.054 -7.591 1.00 95.38 277 LEU A N 1
ATOM 2253 C CA . LEU A 1 277 ? 2.835 0.105 -8.933 1.00 95.38 277 LEU A CA 1
ATOM 2254 C C . LEU A 1 277 ? 3.763 1.328 -9.040 1.00 95.38 277 LEU A C 1
ATOM 2256 O O . LEU A 1 277 ? 4.871 1.163 -9.554 1.00 95.38 277 LEU A O 1
ATOM 2260 N N . PRO A 1 278 ? 3.406 2.529 -8.532 1.00 92.88 278 PRO A N 1
ATOM 2261 C CA . PRO A 1 278 ? 4.338 3.653 -8.492 1.00 92.88 278 PRO A CA 1
ATOM 2262 C C . PRO A 1 278 ? 5.646 3.327 -7.764 1.00 92.88 278 PRO A C 1
ATOM 2264 O O . PRO A 1 278 ? 6.725 3.664 -8.259 1.00 92.88 278 PRO A O 1
ATOM 2267 N N . GLN A 1 279 ? 5.572 2.648 -6.615 1.00 85.94 279 GLN A N 1
ATOM 2268 C CA . GLN A 1 279 ? 6.756 2.261 -5.847 1.00 85.94 279 GLN A CA 1
ATOM 2269 C C . GLN A 1 279 ? 7.598 1.223 -6.581 1.00 85.94 279 GLN A C 1
ATOM 2271 O O . GLN A 1 279 ? 8.812 1.398 -6.669 1.00 85.94 279 GLN A O 1
ATOM 2276 N N . LEU A 1 280 ? 6.966 0.200 -7.157 1.00 93.69 280 LEU A N 1
ATOM 2277 C CA . LEU A 1 280 ? 7.644 -0.838 -7.925 1.00 93.69 280 LEU A CA 1
ATOM 2278 C C . LEU A 1 280 ? 8.426 -0.236 -9.099 1.00 93.69 280 LEU A C 1
ATOM 2280 O O . LEU A 1 280 ? 9.616 -0.499 -9.238 1.00 93.69 280 LEU A O 1
ATOM 2284 N N . LEU A 1 281 ? 7.786 0.636 -9.887 1.00 95.06 281 LEU A N 1
ATOM 2285 C CA . LEU A 1 281 ? 8.420 1.299 -11.032 1.00 95.06 281 LEU A CA 1
ATOM 2286 C C . LEU A 1 281 ? 9.549 2.252 -10.612 1.00 95.06 281 LEU A C 1
ATOM 2288 O O . LEU A 1 281 ? 10.526 2.418 -11.342 1.00 95.06 281 LEU A O 1
ATOM 2292 N N . THR A 1 282 ? 9.437 2.881 -9.442 1.00 89.25 282 THR A N 1
ATOM 2293 C CA . THR A 1 282 ? 10.478 3.785 -8.932 1.00 89.25 282 THR A CA 1
ATOM 2294 C C . THR A 1 282 ? 11.683 3.009 -8.395 1.00 89.25 282 THR A C 1
ATOM 2296 O O . THR A 1 282 ? 12.830 3.396 -8.638 1.00 89.25 282 THR A O 1
ATOM 2299 N N . TYR A 1 283 ? 11.433 1.899 -7.694 1.00 87.50 283 TYR A N 1
ATOM 2300 C CA . TYR A 1 283 ? 12.443 1.093 -7.013 1.00 87.50 283 TYR A CA 1
ATOM 2301 C C . TYR A 1 283 ? 12.292 -0.400 -7.357 1.00 87.50 283 TYR A C 1
ATOM 2303 O O . TYR A 1 283 ? 11.819 -1.179 -6.527 1.00 87.50 283 TYR A O 1
ATOM 2311 N N . PRO A 1 284 ? 12.726 -0.824 -8.559 1.00 87.56 284 PRO A N 1
ATOM 2312 C CA . PRO A 1 284 ? 12.716 -2.233 -8.930 1.00 87.56 284 PRO A CA 1
ATOM 2313 C C . PRO A 1 284 ? 13.543 -3.079 -7.959 1.00 87.56 284 PRO A C 1
ATOM 2315 O O . PRO A 1 284 ? 14.600 -2.640 -7.495 1.00 87.56 284 PRO A O 1
ATOM 2318 N N . ASN A 1 285 ? 13.118 -4.320 -7.721 1.00 82.12 285 ASN A N 1
ATOM 2319 C CA . ASN A 1 285 ? 13.914 -5.316 -7.014 1.00 82.12 285 ASN A CA 1
ATOM 2320 C C . ASN A 1 285 ? 14.774 -6.096 -8.029 1.00 82.12 285 ASN A C 1
ATOM 2322 O O . ASN A 1 285 ? 14.241 -6.917 -8.775 1.00 82.12 285 ASN A O 1
ATOM 2326 N N . PRO A 1 286 ? 16.100 -5.882 -8.092 1.00 81.00 286 PRO A N 1
ATOM 2327 C CA . PRO A 1 286 ? 16.958 -6.612 -9.024 1.00 81.00 286 PRO A CA 1
ATOM 2328 C C . PRO A 1 286 ? 17.284 -8.041 -8.554 1.00 81.00 286 PRO A C 1
ATOM 2330 O O . PRO A 1 286 ? 17.943 -8.783 -9.279 1.00 81.00 286 PRO A O 1
ATOM 2333 N N . THR A 1 287 ? 16.861 -8.418 -7.344 1.00 78.94 287 THR A N 1
ATOM 2334 C CA . THR A 1 287 ? 17.074 -9.745 -6.764 1.00 78.94 287 THR A CA 1
ATOM 2335 C C . THR A 1 287 ? 15.976 -10.672 -7.274 1.00 78.94 287 THR A C 1
ATOM 2337 O O . THR A 1 287 ? 14.808 -10.454 -6.976 1.00 78.94 287 THR A O 1
ATOM 2340 N N . ASP A 1 288 ? 16.363 -11.673 -8.062 1.00 83.62 288 ASP A N 1
ATOM 2341 C CA . ASP A 1 288 ? 15.474 -12.605 -8.775 1.00 83.62 288 ASP A CA 1
ATOM 2342 C C . ASP A 1 288 ? 14.465 -11.938 -9.747 1.00 83.62 288 ASP A C 1
ATOM 2344 O O . ASP A 1 288 ? 13.252 -11.916 -9.526 1.00 83.62 288 ASP A O 1
ATOM 2348 N N . PRO A 1 289 ? 14.962 -11.319 -10.836 1.00 91.44 289 PRO A N 1
ATOM 2349 C CA . PRO A 1 289 ? 14.133 -10.586 -11.783 1.00 91.44 289 PRO A CA 1
ATOM 2350 C C . PRO A 1 289 ? 13.451 -11.516 -12.799 1.00 91.44 289 PRO A C 1
ATOM 2352 O O . PRO A 1 289 ? 14.065 -12.450 -13.318 1.00 91.44 289 PRO A O 1
ATOM 2355 N N . LEU A 1 290 ? 12.224 -11.169 -13.198 1.00 93.56 290 LEU A N 1
ATOM 2356 C CA . LEU A 1 290 ? 11.568 -11.789 -14.355 1.00 93.56 290 LEU A CA 1
ATOM 2357 C C . LEU A 1 290 ? 12.242 -11.361 -15.665 1.00 93.56 290 LEU A C 1
ATOM 2359 O O . LEU A 1 290 ? 12.478 -12.182 -16.549 1.00 93.56 290 LEU A O 1
ATOM 2363 N N . ASN A 1 291 ? 12.642 -10.090 -15.760 1.00 95.50 291 ASN A N 1
ATOM 2364 C CA . ASN A 1 291 ? 13.424 -9.567 -16.872 1.00 95.50 291 ASN A CA 1
ATOM 2365 C C . ASN A 1 291 ? 14.891 -9.374 -16.456 1.00 95.50 291 ASN A C 1
ATOM 2367 O O . ASN A 1 291 ? 15.294 -8.332 -15.926 1.00 95.50 291 ASN A O 1
ATOM 2371 N N . ARG A 1 292 ? 15.711 -10.399 -16.719 1.00 95.50 292 ARG A N 1
ATOM 2372 C CA . ARG A 1 292 ? 17.147 -10.404 -16.381 1.00 95.50 292 ARG A CA 1
ATOM 2373 C C . ARG A 1 292 ? 17.933 -9.321 -17.115 1.00 95.50 292 ARG A C 1
ATOM 2375 O O . ARG A 1 292 ? 18.881 -8.775 -16.550 1.00 95.50 292 ARG A O 1
ATOM 2382 N N . GLU A 1 293 ? 17.552 -8.997 -18.349 1.00 96.25 293 GLU A N 1
ATOM 2383 C CA . GLU A 1 293 ? 18.215 -7.945 -19.123 1.00 96.25 293 GLU A CA 1
ATOM 2384 C C . GLU A 1 293 ? 17.943 -6.572 -18.497 1.00 96.25 293 GLU A C 1
ATOM 2386 O O . GLU A 1 293 ? 18.871 -5.793 -18.266 1.00 96.25 293 GLU A O 1
ATOM 2391 N N . ALA A 1 294 ? 16.684 -6.299 -18.143 1.00 95.62 294 ALA A N 1
ATOM 2392 C CA . ALA A 1 294 ? 16.291 -5.075 -17.455 1.00 95.62 294 ALA A CA 1
ATOM 2393 C C . ALA A 1 294 ? 17.019 -4.925 -16.115 1.00 95.62 294 ALA A C 1
ATOM 2395 O O . ALA A 1 294 ? 17.555 -3.854 -15.840 1.00 95.62 294 ALA A O 1
ATOM 2396 N N . ALA A 1 295 ? 17.110 -5.996 -15.322 1.00 93.44 295 ALA A N 1
ATOM 2397 C CA . ALA A 1 295 ? 17.843 -5.989 -14.056 1.00 93.44 295 ALA A CA 1
ATOM 2398 C C . ALA A 1 295 ? 19.349 -5.748 -14.240 1.00 93.44 295 ALA A C 1
ATOM 2400 O O . ALA A 1 295 ? 19.935 -4.935 -13.528 1.00 93.44 295 ALA A O 1
ATOM 2401 N N . THR A 1 296 ? 19.970 -6.397 -15.229 1.00 95.56 296 THR A N 1
ATOM 2402 C CA . THR A 1 296 ? 21.400 -6.227 -15.539 1.00 95.56 296 THR A CA 1
ATOM 2403 C C . THR A 1 296 ? 21.705 -4.782 -15.928 1.00 95.56 296 THR A C 1
ATOM 2405 O O . THR A 1 296 ? 22.632 -4.176 -15.388 1.00 95.56 296 THR A O 1
ATOM 2408 N N . LEU A 1 297 ? 20.897 -4.196 -16.821 1.00 96.44 297 LEU A N 1
ATOM 2409 C CA . LEU A 1 297 ? 21.035 -2.786 -17.191 1.00 96.44 297 LEU A CA 1
ATOM 2410 C C . LEU A 1 297 ? 20.782 -1.869 -15.991 1.00 96.44 297 LEU A C 1
ATOM 2412 O O . LEU A 1 297 ? 21.528 -0.917 -15.789 1.00 96.44 297 LEU A O 1
ATOM 2416 N N . TYR A 1 298 ? 19.777 -2.167 -15.168 1.00 93.00 298 TYR A N 1
ATOM 2417 C CA . TYR A 1 298 ? 19.469 -1.387 -13.971 1.00 93.00 298 TYR A CA 1
ATOM 2418 C C . TYR A 1 298 ? 20.639 -1.355 -12.974 1.00 93.00 298 TYR A C 1
ATOM 2420 O O . TYR A 1 298 ? 20.960 -0.292 -12.442 1.00 93.00 298 TYR A O 1
ATOM 2428 N N . MET A 1 299 ? 21.300 -2.497 -12.751 1.00 92.12 299 MET A N 1
ATOM 2429 C CA . MET A 1 299 ? 22.410 -2.633 -11.800 1.00 92.12 299 MET A CA 1
ATOM 2430 C C . MET A 1 299 ? 23.737 -2.077 -12.324 1.00 92.12 299 MET A C 1
ATOM 2432 O O . MET A 1 299 ? 24.502 -1.500 -11.553 1.00 92.12 299 MET A O 1
ATOM 2436 N N . HIS A 1 300 ? 24.034 -2.267 -13.612 1.00 95.38 300 HIS A N 1
ATOM 2437 C CA . HIS A 1 300 ? 25.372 -2.011 -14.157 1.00 95.38 300 HIS A CA 1
ATOM 2438 C C . HIS A 1 300 ? 25.442 -0.831 -15.133 1.00 95.38 300 HIS A C 1
ATOM 2440 O O . HIS A 1 300 ? 26.529 -0.317 -15.384 1.00 95.38 300 HIS A O 1
ATOM 2446 N N . ALA A 1 301 ? 24.313 -0.385 -15.687 1.00 95.25 301 ALA A N 1
ATOM 2447 C CA . ALA A 1 301 ? 24.269 0.633 -16.736 1.00 95.25 301 ALA A CA 1
ATOM 2448 C C . ALA A 1 301 ? 22.993 1.487 -16.646 1.00 95.25 301 ALA A C 1
ATOM 2450 O O . ALA A 1 301 ? 22.168 1.500 -17.566 1.00 95.25 301 ALA A O 1
ATOM 2451 N N . ARG A 1 302 ? 22.833 2.219 -15.534 1.00 93.50 302 ARG A N 1
ATOM 2452 C CA . ARG A 1 302 ? 21.579 2.916 -15.207 1.00 93.50 302 ARG A CA 1
ATOM 2453 C C . ARG A 1 302 ? 21.070 3.840 -16.317 1.00 93.50 302 ARG A C 1
ATOM 2455 O O . ARG A 1 302 ? 19.893 3.795 -16.649 1.00 93.50 302 ARG A O 1
ATOM 2462 N N . GLU A 1 303 ? 21.943 4.614 -16.956 1.00 95.81 303 GLU A N 1
ATOM 2463 C CA . GLU A 1 303 ? 21.518 5.489 -18.056 1.00 95.81 303 GLU A CA 1
ATOM 2464 C C . GLU A 1 303 ? 21.021 4.715 -19.287 1.00 95.81 303 GLU A C 1
ATOM 2466 O O . GLU A 1 303 ? 20.121 5.168 -19.992 1.00 95.81 303 GLU A O 1
ATOM 2471 N N . ALA A 1 304 ? 21.616 3.555 -19.582 1.00 97.44 304 ALA A N 1
ATOM 2472 C CA . ALA A 1 304 ? 21.184 2.718 -20.697 1.00 97.44 304 ALA A CA 1
ATOM 2473 C C . ALA A 1 304 ? 19.821 2.080 -20.407 1.00 97.44 304 ALA A C 1
ATOM 2475 O O . ALA A 1 304 ? 18.979 2.020 -21.304 1.00 97.44 304 ALA A O 1
ATOM 2476 N N . TYR A 1 305 ? 19.592 1.671 -19.155 1.00 97.69 305 TYR A N 1
ATOM 2477 C CA . TYR A 1 305 ? 18.280 1.246 -18.678 1.00 97.69 305 TYR A CA 1
ATOM 2478 C C . TYR A 1 305 ? 17.242 2.359 -18.858 1.00 97.69 305 TYR A C 1
ATOM 2480 O O . TYR A 1 305 ? 16.247 2.145 -19.545 1.00 97.69 305 TYR A O 1
ATOM 2488 N N . ASP A 1 306 ? 17.509 3.560 -18.334 1.00 97.50 306 ASP A N 1
ATOM 2489 C CA . ASP A 1 306 ? 16.573 4.686 -18.404 1.00 97.50 306 ASP A CA 1
ATOM 2490 C C . ASP A 1 306 ? 16.239 5.044 -19.866 1.00 97.50 306 ASP A C 1
ATOM 2492 O O . ASP A 1 306 ? 15.070 5.206 -20.217 1.00 97.50 306 ASP A O 1
ATOM 2496 N N . ARG A 1 307 ? 17.241 5.074 -20.762 1.00 98.12 307 ARG A N 1
ATOM 2497 C CA . ARG A 1 307 ? 17.020 5.282 -22.206 1.00 98.12 307 ARG A CA 1
ATOM 2498 C C . ARG A 1 307 ? 16.132 4.201 -22.822 1.00 98.12 307 ARG A C 1
ATOM 2500 O O . ARG A 1 307 ? 15.241 4.526 -23.604 1.00 98.12 307 ARG A O 1
ATOM 2507 N N . LYS A 1 308 ? 16.359 2.926 -22.489 1.00 98.00 308 LYS A N 1
ATOM 2508 C CA . LYS A 1 308 ? 15.555 1.809 -23.010 1.00 98.00 308 LYS A CA 1
ATOM 2509 C C . LYS A 1 308 ? 14.112 1.888 -22.506 1.00 98.00 308 LYS A C 1
ATOM 2511 O O . LYS A 1 308 ? 13.199 1.717 -23.308 1.00 98.00 308 LYS A O 1
ATOM 2516 N N . VAL A 1 309 ? 13.897 2.236 -21.235 1.00 98.12 309 VAL A N 1
ATOM 2517 C CA . VAL A 1 309 ? 12.550 2.461 -20.680 1.00 98.12 309 VAL A CA 1
ATOM 2518 C C . VAL A 1 309 ? 11.837 3.593 -21.422 1.00 98.12 309 VAL A C 1
ATOM 2520 O O . VAL A 1 309 ? 10.717 3.393 -21.886 1.00 98.12 309 VAL A O 1
ATOM 2523 N N . VAL A 1 310 ? 12.492 4.741 -21.624 1.00 98.12 310 VAL A N 1
ATOM 2524 C CA . VAL A 1 310 ? 11.907 5.877 -22.361 1.00 98.12 310 VAL A CA 1
ATOM 2525 C C . VAL A 1 310 ? 11.530 5.489 -23.795 1.00 98.12 310 VAL A C 1
ATOM 2527 O O . VAL A 1 310 ? 10.455 5.857 -24.268 1.00 98.12 310 VAL A O 1
ATOM 2530 N N . LEU A 1 311 ? 12.363 4.701 -24.482 1.00 97.81 311 LEU A N 1
ATOM 2531 C CA . LEU A 1 311 ? 12.043 4.188 -25.820 1.00 97.81 311 LEU A CA 1
ATOM 2532 C C . LEU A 1 311 ? 10.824 3.255 -25.809 1.00 97.81 311 LEU A C 1
ATOM 2534 O O . LEU A 1 311 ? 9.989 3.328 -26.710 1.00 97.81 311 LEU A O 1
ATOM 2538 N N . TYR A 1 312 ? 10.693 2.395 -24.795 1.00 97.88 312 TYR A N 1
ATOM 2539 C CA . TYR A 1 312 ? 9.510 1.543 -24.638 1.00 97.88 312 TYR A CA 1
ATOM 2540 C C . TYR A 1 312 ? 8.256 2.373 -24.381 1.00 97.88 312 TYR A C 1
ATOM 2542 O O . TYR A 1 312 ? 7.222 2.101 -24.988 1.00 97.88 312 TYR A O 1
ATOM 2550 N N . VAL A 1 313 ? 8.358 3.407 -23.543 1.00 97.94 313 VAL A N 1
ATOM 2551 C CA . VAL A 1 313 ? 7.255 4.335 -23.277 1.00 97.94 313 VAL A CA 1
ATOM 2552 C C . VAL A 1 313 ? 6.779 4.988 -24.572 1.00 97.94 313 VAL A C 1
ATOM 2554 O O . VAL A 1 313 ? 5.598 4.907 -24.896 1.00 97.94 313 VAL A O 1
ATOM 2557 N N . GLN A 1 314 ? 7.701 5.558 -25.351 1.00 96.94 314 GLN A N 1
ATOM 2558 C CA . GLN A 1 314 ? 7.383 6.216 -26.622 1.00 96.94 314 GLN A CA 1
ATOM 2559 C C . GLN A 1 314 ? 6.762 5.269 -27.652 1.00 96.94 314 GLN A C 1
ATOM 2561 O O . GLN A 1 314 ? 5.931 5.692 -28.449 1.00 96.94 314 GLN A O 1
ATOM 2566 N N . ARG A 1 315 ? 7.174 3.998 -27.660 1.00 96.31 315 ARG A N 1
ATOM 2567 C CA . ARG A 1 315 ? 6.736 3.034 -28.673 1.00 96.31 315 ARG A CA 1
ATOM 2568 C C . ARG A 1 315 ? 5.431 2.325 -28.322 1.00 96.31 315 ARG A C 1
ATOM 2570 O O . ARG A 1 315 ? 4.672 1.993 -29.225 1.00 96.31 315 ARG A O 1
ATOM 2577 N N . TYR A 1 316 ? 5.197 2.044 -27.042 1.00 96.56 316 TYR A N 1
ATOM 2578 C CA . TYR A 1 316 ? 4.133 1.130 -26.614 1.00 96.56 316 TYR A CA 1
ATOM 2579 C C . TYR A 1 316 ? 3.175 1.719 -25.579 1.00 96.56 316 TYR A C 1
ATOM 2581 O O . TYR A 1 316 ? 2.135 1.114 -25.322 1.00 96.56 316 TYR A O 1
ATOM 2589 N N . ALA A 1 317 ? 3.513 2.846 -24.953 1.00 96.69 317 ALA A N 1
ATOM 2590 C CA . ALA A 1 317 ? 2.782 3.375 -23.804 1.00 96.69 317 ALA A CA 1
ATOM 2591 C C . ALA A 1 317 ? 2.465 4.869 -23.946 1.00 96.69 317 ALA A C 1
ATOM 2593 O O . ALA A 1 317 ? 2.476 5.599 -22.961 1.00 96.69 317 ALA A O 1
ATOM 2594 N N . THR A 1 318 ? 2.183 5.338 -25.162 1.00 96.06 318 THR A N 1
ATOM 2595 C CA . THR A 1 318 ? 1.556 6.650 -25.379 1.00 96.06 318 THR A CA 1
ATOM 2596 C C . THR A 1 318 ? 0.066 6.488 -25.669 1.00 96.06 318 THR A C 1
ATOM 2598 O O . THR A 1 318 ? -0.393 5.409 -26.051 1.00 96.06 318 THR A O 1
ATOM 2601 N N . GLU A 1 319 ? -0.700 7.567 -25.517 1.00 92.94 319 GLU A N 1
ATOM 2602 C CA . GLU A 1 319 ? -2.119 7.586 -25.895 1.00 92.94 319 GLU A CA 1
ATOM 2603 C C . GLU A 1 319 ? -2.311 7.242 -27.381 1.00 92.94 319 GLU A C 1
ATOM 2605 O O . GLU A 1 319 ? -3.244 6.518 -27.730 1.00 92.94 319 GLU A O 1
ATOM 2610 N N . GLU A 1 320 ? -1.410 7.692 -28.266 1.00 92.31 320 GLU A N 1
ATOM 2611 C CA . GLU A 1 320 ? -1.469 7.319 -29.684 1.00 92.31 320 GLU A CA 1
ATOM 2612 C C . GLU A 1 320 ? -1.209 5.824 -29.890 1.00 92.31 320 GLU A C 1
ATOM 2614 O O . GLU A 1 320 ? -1.948 5.176 -30.632 1.00 92.31 320 GLU A O 1
ATOM 2619 N N . ALA A 1 321 ? -0.205 5.259 -29.209 1.00 91.94 321 ALA A N 1
ATOM 2620 C CA . ALA A 1 321 ? 0.122 3.838 -29.309 1.00 91.94 321 ALA A CA 1
ATOM 2621 C C . ALA A 1 321 ? -1.026 2.945 -28.804 1.00 91.94 321 ALA A C 1
ATOM 2623 O O . ALA A 1 321 ? -1.339 1.927 -29.423 1.00 91.94 321 ALA A O 1
ATOM 2624 N N . LEU A 1 322 ? -1.698 3.344 -27.717 1.00 90.56 322 LEU A N 1
ATOM 2625 C CA . LEU A 1 322 ? -2.862 2.630 -27.184 1.00 90.56 322 LEU A CA 1
ATOM 2626 C C . LEU A 1 322 ? -4.053 2.652 -28.149 1.00 90.56 322 LEU A C 1
ATOM 2628 O O . LEU A 1 322 ? -4.732 1.634 -28.292 1.00 90.56 322 LEU A O 1
ATOM 2632 N N . ARG A 1 323 ? -4.303 3.789 -28.812 1.00 89.56 323 ARG A N 1
ATOM 2633 C CA . ARG A 1 323 ? -5.365 3.910 -29.824 1.00 89.56 323 ARG A CA 1
ATOM 2634 C C . ARG A 1 323 ? -5.056 3.074 -31.062 1.00 89.56 323 ARG A C 1
ATOM 2636 O O . ARG A 1 323 ? -5.925 2.340 -31.517 1.00 89.56 323 ARG A O 1
ATOM 2643 N N . ALA A 1 324 ? -3.824 3.139 -31.567 1.00 87.25 324 ALA A N 1
ATOM 2644 C CA . ALA A 1 324 ? -3.400 2.359 -32.728 1.00 87.25 324 ALA A CA 1
ATOM 2645 C C . ALA A 1 324 ? -3.555 0.846 -32.489 1.00 87.25 324 ALA A C 1
ATOM 2647 O O . ALA A 1 324 ? -4.156 0.151 -33.304 1.00 87.25 324 ALA A O 1
ATOM 2648 N N . ALA A 1 325 ? -3.115 0.354 -31.326 1.00 84.31 325 ALA A N 1
ATOM 2649 C CA . ALA A 1 325 ? -3.236 -1.059 -30.966 1.00 84.31 325 ALA A CA 1
ATOM 2650 C C . ALA A 1 325 ? -4.693 -1.534 -30.800 1.00 84.31 325 ALA A C 1
ATOM 2652 O O . ALA A 1 325 ? -4.975 -2.721 -30.957 1.00 84.31 325 ALA A O 1
ATOM 2653 N N . GLN A 1 326 ? -5.621 -0.636 -30.453 1.00 82.25 326 GLN A N 1
ATOM 2654 C CA . GLN A 1 326 ? -7.043 -0.970 -30.366 1.00 82.25 326 GLN A CA 1
ATOM 2655 C C . GLN A 1 326 ? -7.667 -1.141 -31.758 1.00 82.25 326 GLN A C 1
ATOM 2657 O O . GLN A 1 326 ? -8.365 -2.126 -31.983 1.00 82.25 326 GLN A O 1
ATOM 2662 N N . VAL A 1 327 ? -7.348 -0.245 -32.697 1.00 81.50 327 VAL A N 1
ATOM 2663 C CA . VAL A 1 327 ? -7.826 -0.325 -34.089 1.00 81.50 327 VAL A CA 1
ATOM 2664 C C . VAL A 1 327 ? -7.338 -1.605 -34.773 1.00 81.50 327 VAL A C 1
ATOM 2666 O O . VAL A 1 327 ? -8.115 -2.274 -35.449 1.00 81.50 327 VAL A O 1
ATOM 2669 N N . GLU A 1 328 ? -6.075 -1.990 -34.562 1.00 79.19 328 GLU A N 1
ATOM 2670 C CA . GLU A 1 328 ? -5.531 -3.234 -35.122 1.00 79.19 328 GLU A CA 1
ATOM 2671 C C . GLU A 1 328 ? -6.287 -4.479 -34.624 1.00 79.19 328 GLU A C 1
ATOM 2673 O O . GLU A 1 328 ? -6.634 -5.340 -35.433 1.00 79.19 328 GLU A O 1
ATOM 2678 N N . ARG A 1 329 ? -6.622 -4.562 -33.327 1.00 76.88 329 ARG A N 1
ATOM 2679 C CA . ARG A 1 329 ? -7.393 -5.698 -32.777 1.00 76.88 329 ARG A CA 1
ATOM 2680 C C . ARG A 1 329 ? -8.819 -5.766 -33.315 1.00 76.88 329 ARG A C 1
ATOM 2682 O O . ARG A 1 329 ? -9.289 -6.841 -33.671 1.00 76.88 329 ARG A O 1
ATOM 2689 N N . GLU A 1 330 ? -9.501 -4.627 -33.397 1.00 74.94 330 GLU A N 1
ATOM 2690 C CA . GLU A 1 330 ? -10.870 -4.567 -33.927 1.00 74.94 330 GLU A CA 1
ATOM 2691 C C . GLU A 1 330 ? -10.910 -4.967 -35.415 1.00 74.94 330 GLU A C 1
ATOM 2693 O O . GLU A 1 330 ? -11.855 -5.622 -35.864 1.00 74.94 330 GLU A O 1
ATOM 2698 N N . SER A 1 331 ? -9.851 -4.653 -36.172 1.00 72.75 331 SER A N 1
ATOM 2699 C CA . SER A 1 331 ? -9.711 -5.101 -37.562 1.00 72.75 331 SER A CA 1
ATOM 2700 C C . SER A 1 331 ? -9.456 -6.610 -37.690 1.00 72.75 331 SER A C 1
ATOM 2702 O O . SER A 1 331 ? -10.064 -7.246 -38.550 1.00 72.75 331 SER A O 1
ATOM 2704 N N . SER A 1 332 ? -8.648 -7.217 -36.807 1.00 71.06 332 SER A N 1
ATOM 2705 C CA . SER A 1 332 ? -8.354 -8.658 -36.861 1.00 71.06 332 SER A CA 1
ATOM 2706 C C . SER A 1 332 ? -9.535 -9.536 -36.442 1.00 71.06 332 SER A C 1
ATOM 2708 O O . SER A 1 332 ? -9.761 -10.589 -37.037 1.00 71.06 332 SER A O 1
ATOM 2710 N N . ASP A 1 333 ? -10.318 -9.102 -35.449 1.00 61.84 333 ASP A N 1
ATOM 2711 C CA . ASP A 1 333 ? -11.502 -9.848 -34.994 1.00 61.84 333 ASP A CA 1
ATOM 2712 C C . ASP A 1 333 ? -12.633 -9.822 -36.039 1.00 61.84 333 ASP A C 1
ATOM 2714 O O . ASP A 1 333 ? -13.413 -10.771 -36.150 1.00 61.84 333 ASP A O 1
ATOM 2718 N N . SER A 1 334 ? -12.682 -8.773 -36.865 1.00 57.47 334 SER A N 1
ATOM 2719 C CA . SER A 1 334 ? -13.649 -8.643 -37.960 1.00 57.47 334 SER A CA 1
ATOM 2720 C C . SER A 1 334 ? -13.347 -9.579 -39.141 1.00 57.47 334 SER A C 1
ATOM 2722 O O . SER A 1 334 ? -14.277 -10.093 -39.762 1.00 57.47 334 SER A O 1
ATOM 2724 N N . GLU A 1 335 ? -12.069 -9.846 -39.440 1.00 56.00 335 GLU A N 1
ATOM 2725 C CA . GLU A 1 335 ? -11.671 -10.783 -40.506 1.00 56.00 335 GLU A CA 1
ATOM 2726 C C . GLU A 1 335 ? -11.827 -12.258 -40.096 1.00 56.00 335 GLU A C 1
ATOM 2728 O O . GLU A 1 335 ? -12.171 -13.098 -40.928 1.00 56.00 335 GLU A O 1
ATOM 2733 N N . SER A 1 336 ? -11.662 -12.571 -38.806 1.00 52.22 336 SER A N 1
ATOM 2734 C CA . SER A 1 336 ? -11.883 -13.912 -38.237 1.00 52.22 336 SER A CA 1
ATOM 2735 C C . SER A 1 336 ? -13.330 -14.404 -38.430 1.00 52.22 336 SER A C 1
ATOM 2737 O O . SER A 1 336 ? -13.560 -15.542 -38.846 1.00 52.22 336 SER A O 1
ATOM 2739 N N . SER A 1 337 ? -14.312 -13.515 -38.239 1.00 48.88 337 SER A N 1
ATOM 2740 C CA . SER A 1 337 ? -15.752 -13.820 -38.335 1.00 48.88 337 SER A CA 1
ATOM 2741 C C . SER A 1 337 ? -16.243 -14.135 -39.763 1.00 48.88 337 SER A C 1
ATOM 2743 O O . SER A 1 337 ? -17.294 -14.746 -39.948 1.00 48.88 337 SER A O 1
ATOM 2745 N N . MET A 1 338 ? -15.482 -13.764 -40.799 1.00 53.91 338 MET A N 1
ATOM 2746 C CA . MET A 1 338 ? -15.863 -13.974 -42.206 1.00 53.91 338 MET A CA 1
ATOM 2747 C C . MET A 1 338 ? -15.377 -15.308 -42.798 1.00 53.91 338 MET A C 1
ATOM 2749 O O . MET A 1 338 ? -15.653 -15.587 -43.964 1.00 53.91 338 MET A O 1
ATOM 2753 N N . SER A 1 339 ? -14.669 -16.142 -42.027 1.00 45.56 339 SER A N 1
A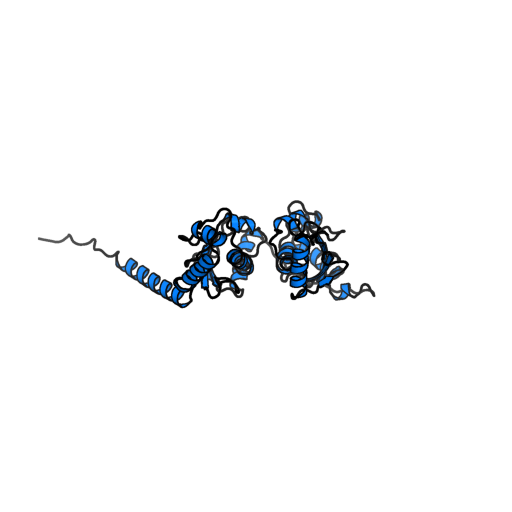TOM 2754 C CA . SER A 1 339 ? -14.017 -17.357 -42.547 1.00 45.56 339 SER A CA 1
ATOM 2755 C C . SER A 1 339 ? -14.754 -18.685 -42.296 1.00 45.56 339 SER A C 1
ATOM 2757 O O . SER A 1 339 ? -14.301 -19.711 -42.796 1.00 45.56 339 SER A O 1
ATOM 2759 N N . ASP A 1 340 ? -15.917 -18.683 -41.627 1.00 45.59 340 ASP A N 1
ATOM 2760 C CA . ASP A 1 340 ? -16.633 -19.918 -41.231 1.00 45.59 340 ASP A CA 1
ATOM 2761 C C . ASP A 1 340 ? -17.868 -20.274 -42.095 1.00 45.59 340 ASP A C 1
ATOM 2763 O O . ASP A 1 340 ? -18.673 -21.131 -41.744 1.00 45.59 340 ASP A O 1
ATOM 2767 N N . TYR A 1 341 ? -18.028 -19.650 -43.270 1.00 45.59 341 TYR A N 1
ATOM 2768 C CA . TYR A 1 341 ? -19.051 -20.037 -44.256 1.00 45.59 341 TYR A CA 1
ATOM 2769 C C . TYR A 1 341 ? -18.406 -20.604 -45.524 1.00 45.59 341 TYR A C 1
ATOM 2771 O O . TYR A 1 341 ? -18.367 -19.958 -46.570 1.00 45.59 341 TYR A O 1
ATOM 2779 N N . SER A 1 342 ? -17.913 -21.842 -45.438 1.00 46.78 342 SER A N 1
ATOM 2780 C CA . SER A 1 342 ? -17.481 -22.632 -46.600 1.00 46.78 342 SER A CA 1
ATOM 2781 C C . SER A 1 342 ? -18.352 -23.884 -46.764 1.00 46.78 342 SER A C 1
ATOM 2783 O O . SER A 1 342 ? -17.961 -24.976 -46.383 1.00 46.78 342 SER A O 1
ATOM 2785 N N . VAL A 1 343 ? -19.547 -23.675 -47.325 1.00 49.34 343 VAL A N 1
ATOM 2786 C CA . VAL A 1 343 ? -20.310 -24.567 -48.226 1.00 49.34 343 VAL A CA 1
ATOM 2787 C C . VAL A 1 343 ? -20.160 -26.089 -48.006 1.00 49.34 343 VAL A C 1
ATOM 2789 O O . VAL A 1 343 ? -19.450 -26.765 -48.749 1.00 49.34 343 VAL A O 1
ATOM 2792 N N . GLU A 1 344 ? -20.941 -26.652 -47.082 1.00 48.72 344 GLU A N 1
ATOM 2793 C CA . GLU A 1 344 ? -21.455 -28.026 -47.200 1.00 48.72 344 GLU A CA 1
ATOM 2794 C C . GLU A 1 344 ? -22.872 -27.967 -47.786 1.00 48.72 344 GLU A C 1
ATOM 2796 O O . GLU A 1 344 ? -23.846 -28.003 -47.048 1.00 48.72 344 GLU A O 1
ATOM 2801 N N . ASP A 1 345 ? -22.998 -27.809 -49.106 1.00 50.34 345 ASP A N 1
ATOM 2802 C CA . ASP A 1 345 ? -24.168 -28.320 -49.836 1.00 50.34 345 ASP A CA 1
ATOM 2803 C C . ASP A 1 345 ? -23.958 -28.196 -51.348 1.00 50.34 345 ASP A C 1
ATOM 2805 O O . ASP A 1 345 ? -24.089 -27.124 -51.937 1.00 50.34 345 ASP A O 1
ATOM 2809 N N . ALA A 1 346 ? -23.598 -29.307 -51.987 1.00 51.66 346 ALA A N 1
ATOM 2810 C CA . ALA A 1 346 ? -23.875 -29.548 -53.399 1.00 51.66 346 ALA A CA 1
ATOM 2811 C C . ALA A 1 346 ? -23.561 -31.009 -53.719 1.00 51.66 346 ALA A C 1
ATOM 2813 O O . ALA A 1 346 ? -22.440 -31.332 -54.117 1.00 51.66 346 ALA A O 1
ATOM 2814 N N . ARG A 1 347 ? -24.559 -31.880 -53.555 1.00 47.16 347 ARG A N 1
ATOM 2815 C CA . ARG A 1 347 ? -24.793 -33.056 -54.407 1.00 47.16 347 ARG A CA 1
ATOM 2816 C C . ARG A 1 347 ? -26.115 -33.699 -54.006 1.00 47.16 347 ARG A C 1
ATOM 2818 O O . ARG A 1 347 ? -26.129 -34.581 -53.162 1.00 47.16 347 ARG A O 1
ATOM 2825 N N . ASP A 1 348 ? -27.194 -33.242 -54.634 1.00 46.38 348 ASP A N 1
ATOM 2826 C CA . ASP A 1 348 ? -28.225 -34.138 -55.156 1.00 46.38 348 ASP A CA 1
ATOM 2827 C C . ASP A 1 348 ? -29.122 -33.430 -56.186 1.00 46.38 348 ASP A C 1
ATOM 2829 O O . ASP A 1 348 ? -29.371 -32.229 -56.090 1.00 46.38 348 ASP A O 1
ATOM 2833 N N . MET A 1 349 ? -29.597 -34.243 -57.140 1.00 46.16 349 MET A N 1
ATOM 2834 C CA . MET A 1 349 ? -30.432 -33.992 -58.334 1.00 46.16 349 MET A CA 1
ATOM 2835 C C . MET A 1 349 ? -29.692 -33.550 -59.609 1.00 46.16 349 MET A C 1
ATOM 2837 O O . MET A 1 349 ? -29.000 -32.542 -59.620 1.00 46.16 349 MET A O 1
ATOM 2841 N N . GLU A 1 350 ? -29.848 -34.167 -60.782 1.00 50.94 350 GLU A N 1
ATOM 2842 C CA . GLU A 1 350 ? -30.473 -35.413 -61.267 1.00 50.94 350 GLU A CA 1
ATOM 2843 C C . GLU A 1 350 ? -30.125 -35.472 -62.777 1.00 50.94 350 GLU A C 1
ATOM 2845 O O . GLU A 1 350 ? -30.056 -34.410 -63.396 1.00 50.94 350 GLU A O 1
ATOM 2850 N N . VAL A 1 351 ? -29.857 -36.659 -63.343 1.00 42.31 351 VAL A N 1
ATOM 2851 C CA . VAL A 1 351 ? -30.465 -37.290 -64.552 1.00 42.31 351 VAL A CA 1
ATOM 2852 C C . VAL A 1 351 ? -29.766 -38.627 -64.794 1.00 42.31 351 VAL A C 1
ATOM 2854 O O . VAL A 1 351 ? -28.526 -38.626 -64.979 1.00 42.31 351 VAL A O 1
#